Protein AF-A0A0F8CZ25-F1 (afdb_monomer_lite)

Radius of gyration: 19.29 Å; chains: 1; bounding box: 41×36×69 Å

pLDDT: mean 82.53, std 21.01, range [33.19, 98.56]

Sequence (244 aa):
MNLRRADTNLLYFAAVVLYTKNVIYVYAIIGALFRGLAIYQLCRKIKGESIIPDIESVSTHLNIFLFLILVNSLLSRFAVVTSPISPAPGVSSMYFAVAFMIVFTLWYGIWGGISAYLGCMIGAGILADMPLSLNVVWSLADLWQVLIPLMAFAYFRVNIRLRTKRDMGIFLLFGCLLNNFIGAMWGALMIVREGMVPWTEFFVTFEGWFVGNVITTLVIVPFCLKYITPYIQQTKSYVHNYWI

Structure (mmCIF, N/CA/C/O backbone):
data_AF-A0A0F8CZ25-F1
#
_entry.id   AF-A0A0F8CZ25-F1
#
loop_
_atom_site.group_PDB
_atom_site.id
_atom_site.type_symbol
_atom_site.label_atom_id
_atom_site.label_alt_id
_atom_site.label_comp_id
_atom_site.label_asym_id
_atom_site.label_entity_id
_atom_site.label_seq_id
_atom_site.pdbx_PDB_ins_code
_atom_site.Cartn_x
_atom_site.Cartn_y
_atom_site.Cartn_z
_atom_site.occupancy
_atom_site.B_iso_or_equiv
_atom_site.auth_seq_id
_atom_site.auth_comp_id
_atom_site.auth_asym_id
_atom_site.auth_atom_id
_atom_site.pdbx_PDB_model_num
ATOM 1 N N . MET A 1 1 ? 9.858 13.533 -47.857 1.00 41.69 1 MET A N 1
ATOM 2 C CA . MET A 1 1 ? 9.757 14.416 -46.671 1.00 41.69 1 MET A CA 1
ATOM 3 C C . MET A 1 1 ? 8.790 13.746 -45.692 1.00 41.69 1 MET A C 1
ATOM 5 O O . MET A 1 1 ? 7.743 13.292 -46.123 1.00 41.69 1 MET A O 1
ATOM 9 N N . ASN A 1 2 ? 9.237 13.497 -44.458 1.00 37.00 2 ASN A N 1
ATOM 10 C CA . ASN A 1 2 ? 8.832 12.375 -43.589 1.00 37.00 2 ASN A CA 1
ATOM 11 C C . ASN A 1 2 ? 7.395 12.415 -43.024 1.00 37.00 2 ASN A C 1
ATOM 13 O O . ASN A 1 2 ? 7.132 13.185 -42.105 1.00 37.00 2 ASN A O 1
ATOM 17 N N . LEU A 1 3 ? 6.539 11.468 -43.432 1.00 33.19 3 LEU A N 1
ATOM 18 C CA . LEU A 1 3 ? 5.267 11.149 -42.753 1.00 33.19 3 LEU A CA 1
ATOM 19 C C . LEU A 1 3 ? 5.485 10.482 -41.376 1.00 33.19 3 LEU A C 1
ATOM 21 O O . LEU A 1 3 ? 4.737 10.737 -40.443 1.00 33.19 3 LEU A O 1
ATOM 25 N N . ARG A 1 4 ? 6.595 9.749 -41.186 1.00 38.06 4 ARG A N 1
ATOM 26 C CA . ARG A 1 4 ? 6.949 9.088 -39.908 1.00 38.06 4 ARG A CA 1
ATOM 27 C C . ARG A 1 4 ? 7.226 10.032 -38.730 1.00 38.06 4 ARG A C 1
ATOM 29 O O . ARG A 1 4 ? 7.216 9.581 -37.594 1.00 38.06 4 ARG A O 1
ATOM 36 N N . ARG A 1 5 ? 7.513 11.316 -38.984 1.00 38.28 5 ARG A N 1
ATOM 37 C CA . ARG A 1 5 ? 7.815 12.319 -37.939 1.00 38.28 5 ARG A CA 1
ATOM 38 C C . ARG A 1 5 ? 6.549 12.973 -37.372 1.00 38.28 5 ARG A C 1
ATOM 40 O O . ARG A 1 5 ? 6.587 13.497 -36.264 1.00 38.28 5 ARG A O 1
ATOM 47 N N . ALA A 1 6 ? 5.449 12.954 -38.128 1.00 38.34 6 ALA A N 1
ATOM 48 C CA . ALA A 1 6 ? 4.175 13.535 -37.710 1.00 38.34 6 ALA A CA 1
ATOM 49 C C . ALA A 1 6 ? 3.478 12.658 -36.654 1.00 38.34 6 ALA A C 1
ATOM 51 O O . ALA A 1 6 ? 2.988 13.188 -35.658 1.00 38.34 6 ALA A O 1
ATOM 52 N N . ASP A 1 7 ? 3.548 11.331 -36.803 1.00 45.94 7 ASP A N 1
ATOM 53 C CA . ASP A 1 7 ? 2.959 10.374 -35.854 1.00 45.94 7 ASP A CA 1
ATOM 54 C C . ASP A 1 7 ? 3.647 10.400 -34.483 1.00 45.94 7 ASP A C 1
ATOM 56 O O . ASP A 1 7 ? 2.992 10.314 -33.444 1.00 45.94 7 ASP A O 1
ATOM 60 N N . THR A 1 8 ? 4.970 10.594 -34.452 1.00 43.78 8 THR A N 1
ATOM 61 C CA . THR A 1 8 ? 5.723 10.697 -33.193 1.00 43.78 8 THR A CA 1
ATOM 62 C C . THR A 1 8 ? 5.341 11.963 -32.427 1.00 43.78 8 THR A C 1
ATOM 64 O O . THR A 1 8 ? 5.111 11.904 -31.224 1.00 43.78 8 THR A O 1
ATOM 67 N N . ASN A 1 9 ? 5.183 13.098 -33.115 1.00 35.69 9 ASN A N 1
ATOM 68 C CA . ASN A 1 9 ? 4.765 14.355 -32.488 1.00 35.69 9 ASN A CA 1
ATOM 69 C C . ASN A 1 9 ? 3.317 14.302 -31.971 1.00 35.69 9 ASN A C 1
ATOM 71 O O . ASN A 1 9 ? 3.022 14.899 -30.937 1.00 35.69 9 ASN A O 1
ATOM 75 N N . LEU A 1 10 ? 2.428 13.559 -32.640 1.00 39.53 10 LEU A N 1
ATOM 76 C CA . LEU A 1 10 ? 1.048 13.358 -32.193 1.00 39.53 10 LEU A CA 1
ATOM 77 C C . LEU A 1 10 ? 0.975 12.479 -30.933 1.00 39.53 10 LEU A C 1
ATOM 79 O O . LEU A 1 10 ? 0.219 12.784 -30.013 1.00 39.53 10 LEU A O 1
ATOM 83 N N . LEU A 1 11 ? 1.805 11.432 -30.859 1.00 42.06 11 LEU A N 1
ATOM 84 C CA . LEU A 1 11 ? 1.960 10.587 -29.670 1.00 42.06 11 LEU A CA 1
ATOM 85 C C . LEU A 1 11 ? 2.572 11.360 -28.497 1.00 42.06 11 LEU A C 1
ATOM 87 O O . LEU A 1 11 ? 2.088 11.236 -27.375 1.00 42.06 11 LEU A O 1
ATOM 91 N N . TYR A 1 12 ? 3.571 12.212 -28.748 1.00 39.69 12 TYR A N 1
ATOM 92 C CA . TYR A 1 12 ? 4.127 13.114 -27.735 1.00 39.69 12 TYR A CA 1
ATOM 93 C C . TYR A 1 12 ? 3.089 14.130 -27.250 1.00 39.69 12 TYR A C 1
ATOM 95 O O . TYR A 1 12 ? 2.957 14.337 -26.047 1.00 39.69 12 TYR A O 1
ATOM 103 N N . PHE A 1 13 ? 2.299 14.721 -28.148 1.00 37.31 13 PHE A N 1
ATOM 104 C CA . PHE A 1 13 ? 1.230 15.644 -27.770 1.00 37.31 13 PHE A CA 1
ATOM 105 C C . PHE A 1 13 ? 0.129 14.937 -26.968 1.00 37.31 13 PHE A C 1
ATOM 107 O O . PHE A 1 13 ? -0.274 15.431 -25.920 1.00 37.31 13 PHE A O 1
ATOM 114 N N . ALA A 1 14 ? -0.294 13.736 -27.375 1.00 36.62 14 ALA A N 1
ATOM 115 C CA . ALA A 1 14 ? -1.229 12.913 -26.610 1.00 36.62 14 ALA A CA 1
ATOM 116 C C . ALA A 1 14 ? -0.656 12.510 -25.240 1.00 36.62 14 ALA A C 1
ATOM 118 O O . ALA A 1 14 ? -1.375 12.549 -24.245 1.00 36.62 14 ALA A O 1
ATOM 119 N N . ALA A 1 15 ? 0.641 12.199 -25.156 1.00 39.69 15 ALA A N 1
ATOM 120 C CA . ALA A 1 15 ? 1.328 11.865 -23.912 1.00 39.69 15 ALA A CA 1
ATOM 121 C C . ALA A 1 15 ? 1.500 13.075 -22.979 1.00 39.69 15 ALA A C 1
ATOM 123 O O . ALA A 1 15 ? 1.397 12.903 -21.766 1.00 39.69 15 ALA A O 1
ATOM 124 N N . VAL A 1 16 ? 1.723 14.283 -23.509 1.00 39.12 16 VAL A N 1
ATOM 125 C CA . VAL A 1 16 ? 1.779 15.550 -22.752 1.00 39.12 16 VAL A CA 1
ATOM 126 C C . VAL A 1 16 ? 0.381 15.981 -22.303 1.00 39.12 16 VAL A C 1
ATOM 128 O O . VAL A 1 16 ? 0.207 16.430 -21.170 1.00 39.12 16 VAL A O 1
ATOM 131 N N . VAL A 1 17 ? -0.641 15.775 -23.136 1.00 36.00 17 VAL A N 1
ATOM 132 C CA . VAL A 1 17 ? -2.051 15.992 -22.777 1.00 36.00 17 VAL A CA 1
ATOM 133 C C . VAL A 1 17 ? -2.511 14.976 -21.726 1.00 36.00 17 VAL A C 1
ATOM 135 O O . VAL A 1 17 ? -3.221 15.348 -20.801 1.00 36.00 17 VAL A O 1
ATOM 138 N N . LEU A 1 18 ? -2.068 13.717 -21.795 1.00 38.47 18 LEU A N 1
ATOM 139 C CA . LEU A 1 18 ? -2.285 12.719 -20.742 1.00 38.47 18 LEU A CA 1
ATOM 140 C C . LEU A 1 18 ? -1.512 13.064 -19.463 1.00 38.47 18 LEU A C 1
ATOM 142 O O . LEU A 1 18 ? -2.067 12.914 -18.386 1.00 38.47 18 LEU A O 1
ATOM 146 N N . TYR A 1 19 ? -0.283 13.581 -19.553 1.00 38.41 19 TYR A N 1
ATOM 147 C CA . TYR A 1 19 ? 0.503 14.026 -18.394 1.00 38.41 19 TYR A CA 1
ATOM 148 C C . TYR A 1 19 ? -0.166 15.189 -17.662 1.00 38.41 19 TYR A C 1
ATOM 150 O O . TYR A 1 19 ? -0.404 15.120 -16.462 1.00 38.41 19 TYR A O 1
ATOM 158 N N . THR A 1 20 ? -0.545 16.232 -18.397 1.00 40.84 20 THR A N 1
ATOM 159 C CA . THR A 1 20 ? -1.247 17.393 -17.836 1.00 40.84 20 THR A CA 1
ATOM 160 C C . THR A 1 20 ? -2.626 17.011 -17.309 1.00 40.84 20 THR A C 1
ATOM 162 O O . THR A 1 20 ? -2.982 17.427 -16.210 1.00 40.84 20 THR A O 1
ATOM 165 N N . LYS A 1 21 ? -3.371 16.140 -18.003 1.00 37.50 21 LYS A N 1
ATOM 166 C CA . LYS A 1 21 ? -4.633 15.597 -17.483 1.00 37.50 21 LYS A CA 1
ATOM 167 C C . LYS A 1 21 ? -4.428 14.750 -16.229 1.00 37.50 21 LYS A C 1
ATOM 169 O O . LYS A 1 21 ? -5.168 14.950 -15.280 1.00 37.50 21 LYS A O 1
ATOM 174 N N . ASN A 1 22 ? -3.436 13.863 -16.174 1.00 41.19 22 ASN A N 1
ATOM 175 C CA . ASN A 1 22 ? -3.163 13.013 -15.008 1.00 41.19 22 ASN A CA 1
ATOM 176 C C . ASN A 1 22 ? -2.726 13.832 -13.791 1.00 41.19 22 ASN A C 1
ATOM 178 O O . ASN A 1 22 ? -3.190 13.566 -12.689 1.00 41.19 22 ASN A O 1
ATOM 182 N N . VAL A 1 23 ? -1.924 14.880 -13.987 1.00 41.72 23 VAL A N 1
ATOM 183 C CA . VAL A 1 23 ? -1.585 15.845 -12.934 1.00 41.72 23 VAL A CA 1
ATOM 184 C C . VAL A 1 23 ? -2.847 16.570 -12.446 1.00 41.72 23 VAL A C 1
ATOM 186 O O . VAL A 1 23 ? -3.080 16.650 -11.243 1.00 41.72 23 VAL A O 1
ATOM 189 N N . ILE A 1 24 ? -3.727 17.009 -13.353 1.00 40.50 24 ILE A N 1
ATOM 190 C CA . ILE A 1 24 ? -5.023 17.616 -13.003 1.00 40.50 24 ILE A CA 1
ATOM 191 C C . ILE A 1 24 ? -5.945 16.620 -12.282 1.00 40.50 24 ILE A C 1
ATOM 193 O O . ILE A 1 24 ? -6.607 17.011 -11.328 1.00 40.50 24 ILE A O 1
ATOM 197 N N . TYR A 1 25 ? -5.978 15.342 -12.671 1.00 40.62 25 TYR A N 1
ATOM 198 C CA . TYR A 1 25 ? -6.753 14.302 -11.987 1.00 40.62 25 TYR A CA 1
ATOM 199 C C . TYR A 1 25 ? -6.194 14.002 -10.598 1.00 40.62 25 TYR A C 1
ATOM 201 O O . TYR A 1 25 ? -6.972 13.860 -9.663 1.00 40.62 25 TYR A O 1
ATOM 209 N N . VAL A 1 26 ? -4.871 13.983 -10.427 1.00 40.97 26 VAL A N 1
ATOM 210 C CA . VAL A 1 26 ? -4.228 13.870 -9.112 1.00 40.97 26 VAL A CA 1
ATOM 211 C C . VAL A 1 26 ? -4.591 15.075 -8.244 1.00 40.97 26 VAL A C 1
ATOM 213 O O . VAL A 1 26 ? -5.054 14.882 -7.125 1.00 40.97 26 VAL A O 1
ATOM 216 N N . TYR A 1 27 ? -4.519 16.306 -8.762 1.00 38.91 27 TYR A N 1
ATOM 217 C CA . TYR A 1 27 ? -4.992 17.497 -8.042 1.00 38.91 27 TYR A CA 1
ATOM 218 C C . TYR A 1 27 ? -6.501 17.478 -7.774 1.00 38.91 27 TYR A C 1
ATOM 220 O O . TYR A 1 27 ? -6.935 17.958 -6.731 1.00 38.91 27 TYR A O 1
ATOM 228 N N . ALA A 1 28 ? -7.312 16.912 -8.666 1.00 38.09 28 ALA A N 1
ATOM 229 C CA . ALA A 1 28 ? -8.755 16.789 -8.486 1.00 38.09 28 ALA A CA 1
ATOM 230 C C . ALA A 1 28 ? -9.116 15.718 -7.447 1.00 38.09 28 ALA A C 1
ATOM 232 O O . ALA A 1 28 ? -10.049 15.924 -6.679 1.00 38.09 28 ALA A O 1
ATOM 233 N N . ILE A 1 29 ? -8.369 14.613 -7.378 1.00 44.91 29 ILE A N 1
ATOM 234 C CA . ILE A 1 29 ? -8.543 13.534 -6.396 1.00 44.91 29 ILE A CA 1
ATOM 235 C C . ILE A 1 29 ? -8.016 13.970 -5.028 1.00 44.91 29 ILE A C 1
ATOM 237 O O . ILE A 1 29 ? -8.723 13.821 -4.037 1.00 44.91 29 ILE A O 1
ATOM 241 N N . ILE A 1 30 ? -6.834 14.591 -4.966 1.00 44.12 30 ILE A N 1
ATOM 242 C CA . ILE A 1 30 ? -6.323 15.263 -3.762 1.00 44.12 30 ILE A CA 1
ATOM 243 C C . ILE A 1 30 ? -7.312 16.352 -3.327 1.00 44.12 30 ILE A C 1
ATOM 245 O O . ILE A 1 30 ? -7.689 16.427 -2.163 1.00 44.12 30 ILE A O 1
ATOM 249 N N . GLY A 1 31 ? -7.832 17.140 -4.266 1.00 36.03 31 GLY A N 1
ATOM 250 C CA . GLY A 1 31 ? -8.876 18.129 -4.019 1.00 36.03 31 GLY A CA 1
ATOM 251 C C . GLY A 1 31 ? -10.188 17.513 -3.525 1.00 36.03 31 GLY A C 1
ATOM 252 O O . GLY A 1 31 ? -10.844 18.098 -2.670 1.00 36.03 31 GLY A O 1
ATOM 253 N N . ALA A 1 32 ? -10.573 16.328 -4.002 1.00 41.91 32 ALA A N 1
ATOM 254 C CA . ALA A 1 32 ? -11.738 15.587 -3.524 1.00 41.91 32 ALA A CA 1
ATOM 255 C C . ALA A 1 32 ? -11.508 14.993 -2.123 1.00 41.91 32 ALA A C 1
ATOM 257 O O . ALA A 1 32 ? -12.417 15.043 -1.297 1.00 41.91 32 ALA A O 1
ATOM 258 N N . LEU A 1 33 ? -10.292 14.525 -1.823 1.00 47.69 33 LEU A N 1
ATOM 259 C CA . LEU A 1 33 ? -9.848 14.115 -0.485 1.00 47.69 33 LEU A CA 1
ATOM 260 C C . LEU A 1 33 ? -9.920 15.294 0.497 1.00 47.69 33 LEU A C 1
ATOM 262 O O . LEU A 1 33 ? -10.505 15.166 1.570 1.00 47.69 33 LEU A O 1
ATOM 266 N N . PHE A 1 34 ? -9.435 16.474 0.097 1.00 47.41 34 PHE A N 1
ATOM 267 C CA . PHE A 1 34 ? -9.560 17.700 0.889 1.00 47.41 34 PHE A CA 1
ATOM 268 C C . PHE A 1 34 ? -11.009 18.190 1.009 1.00 47.41 34 PHE A C 1
ATOM 270 O O . PHE A 1 34 ? -11.381 18.704 2.060 1.00 47.41 34 PHE A O 1
ATOM 277 N N . ARG A 1 35 ? -11.866 17.995 -0.004 1.00 44.84 35 ARG A N 1
ATOM 278 C CA . ARG A 1 35 ? -13.314 18.265 0.115 1.00 44.84 35 ARG A CA 1
ATOM 279 C C . ARG A 1 35 ? -13.992 17.306 1.086 1.00 44.84 35 ARG A C 1
ATOM 281 O O . ARG A 1 35 ? -14.812 17.754 1.877 1.00 44.84 35 ARG A O 1
ATOM 288 N N . GLY A 1 36 ? -13.641 16.020 1.068 1.00 48.28 36 GLY A N 1
ATOM 289 C CA . GLY A 1 36 ? -14.108 15.044 2.055 1.00 48.28 36 GLY A CA 1
ATOM 290 C C . GLY A 1 36 ? -13.696 15.436 3.475 1.00 48.28 36 GLY A C 1
ATOM 291 O O . GLY A 1 36 ? -14.527 15.425 4.382 1.00 48.28 36 GLY A O 1
ATOM 292 N N . LEU A 1 37 ? -12.451 15.893 3.640 1.00 50.69 37 LEU A N 1
ATOM 293 C CA . LEU A 1 37 ? -11.933 16.429 4.899 1.00 50.69 37 LEU A CA 1
ATOM 294 C C . LEU A 1 37 ? -12.686 17.695 5.340 1.00 50.69 37 LEU A C 1
ATOM 296 O O . LEU A 1 37 ? -13.076 17.808 6.499 1.00 50.69 37 LEU A O 1
ATOM 300 N N . ALA A 1 38 ? -12.954 18.616 4.413 1.00 49.28 38 ALA A N 1
ATOM 301 C CA . ALA A 1 38 ? -13.701 19.842 4.680 1.00 49.28 38 ALA A CA 1
ATOM 302 C C . ALA A 1 38 ? -15.162 19.559 5.064 1.00 49.28 38 ALA A C 1
ATOM 304 O O . ALA A 1 38 ? -15.679 20.164 6.000 1.00 49.28 38 ALA A O 1
ATOM 305 N N . ILE A 1 39 ? -15.822 18.607 4.396 1.00 53.03 39 ILE A N 1
ATOM 306 C CA . ILE A 1 39 ? -17.185 18.169 4.728 1.00 53.03 39 ILE A CA 1
ATOM 307 C C . ILE A 1 39 ? -17.207 17.502 6.109 1.00 53.03 39 ILE A C 1
ATOM 309 O O . ILE A 1 39 ? -18.083 17.803 6.916 1.00 53.03 39 ILE A O 1
ATOM 313 N N . TYR A 1 40 ? -16.223 16.655 6.423 1.00 54.47 40 TYR A N 1
ATOM 314 C CA . TYR A 1 40 ? -16.093 16.034 7.742 1.00 54.47 40 TYR A CA 1
ATOM 315 C C . TYR A 1 40 ? -15.899 17.075 8.855 1.00 54.47 40 TYR A C 1
ATOM 317 O O . TYR A 1 40 ? -16.613 17.050 9.860 1.00 54.47 40 TYR A O 1
ATOM 325 N N . GLN A 1 41 ? -14.996 18.038 8.655 1.00 54.94 41 GLN A N 1
ATOM 326 C CA . GLN A 1 41 ? -14.774 19.146 9.589 1.00 54.94 41 GLN A CA 1
ATOM 327 C C . GLN A 1 41 ? -16.030 20.014 9.760 1.00 54.94 41 GLN A C 1
ATOM 329 O O . GLN A 1 41 ? -16.363 20.405 10.880 1.00 54.94 41 GLN A O 1
ATOM 334 N N . LEU A 1 42 ? -16.772 20.267 8.677 1.00 51.94 42 LEU A N 1
ATOM 335 C CA . LEU A 1 42 ? -18.039 20.997 8.712 1.00 51.94 42 LEU A CA 1
ATOM 336 C C . LEU A 1 42 ? -19.107 20.235 9.512 1.00 51.94 42 LEU A C 1
ATOM 338 O O . LEU A 1 42 ? -19.783 20.827 10.349 1.00 51.94 42 LEU A O 1
ATOM 342 N N . CYS A 1 43 ? -19.223 18.918 9.324 1.00 54.81 43 CYS A N 1
ATOM 343 C CA . CYS A 1 43 ? -20.139 18.078 10.095 1.00 54.81 43 CYS A CA 1
ATOM 344 C C . CYS A 1 43 ? -19.801 18.050 11.594 1.00 54.81 43 CYS A C 1
ATOM 346 O O . CYS A 1 43 ? -20.719 18.081 12.413 1.00 54.81 43 CYS A O 1
ATOM 348 N N . ARG A 1 44 ? -18.514 18.029 11.970 1.00 59.47 44 ARG A N 1
ATOM 349 C CA . ARG A 1 44 ? -18.085 18.123 13.381 1.00 59.47 44 ARG A CA 1
ATOM 350 C C . ARG A 1 44 ? -18.405 19.487 13.988 1.00 59.47 44 ARG A C 1
ATOM 352 O O . ARG A 1 44 ? -18.945 19.553 15.090 1.00 59.47 44 ARG A O 1
ATOM 359 N N . LYS A 1 45 ? -18.181 20.564 13.227 1.00 49.38 45 LYS A N 1
ATOM 360 C CA . LYS A 1 45 ? -18.571 21.926 13.617 1.00 49.38 45 LYS A CA 1
ATOM 361 C C . LYS A 1 45 ? -20.078 22.042 13.862 1.00 49.38 45 LYS A C 1
ATOM 363 O O . LYS A 1 45 ? -20.481 22.633 14.857 1.00 49.38 45 LYS A O 1
ATOM 368 N N . ILE A 1 46 ? -20.905 21.450 12.996 1.00 66.00 46 ILE A N 1
ATOM 369 C CA . ILE A 1 46 ? -22.373 21.427 13.152 1.00 66.00 46 ILE A CA 1
ATOM 370 C C . ILE A 1 46 ? -22.795 20.666 14.423 1.00 66.00 46 ILE A C 1
ATOM 372 O O . ILE A 1 46 ? -23.791 21.025 15.043 1.00 66.00 46 ILE A O 1
ATOM 376 N N . LYS A 1 47 ? -22.027 19.656 14.849 1.00 65.50 47 LYS A N 1
ATOM 377 C CA . LYS A 1 47 ? -22.262 18.897 16.090 1.00 65.50 47 LYS A CA 1
ATOM 378 C C . LYS A 1 47 ? -21.728 19.570 17.364 1.00 65.50 47 LYS A C 1
ATOM 380 O O . LYS A 1 47 ? -21.878 18.999 18.439 1.00 65.50 47 LYS A O 1
ATOM 385 N N . GLY A 1 48 ? -21.119 20.755 17.268 1.00 53.09 48 GLY A N 1
ATOM 386 C CA . GLY A 1 48 ? -20.548 21.463 18.421 1.00 53.09 48 GLY A CA 1
ATOM 387 C C . GLY A 1 48 ? -19.251 20.851 18.964 1.00 53.09 48 GLY A C 1
ATOM 388 O O . GLY A 1 48 ? -18.831 21.187 20.067 1.00 53.09 48 GLY A O 1
ATOM 389 N N . GLU A 1 49 ? -18.604 19.960 18.210 1.00 61.81 49 GLU A N 1
ATO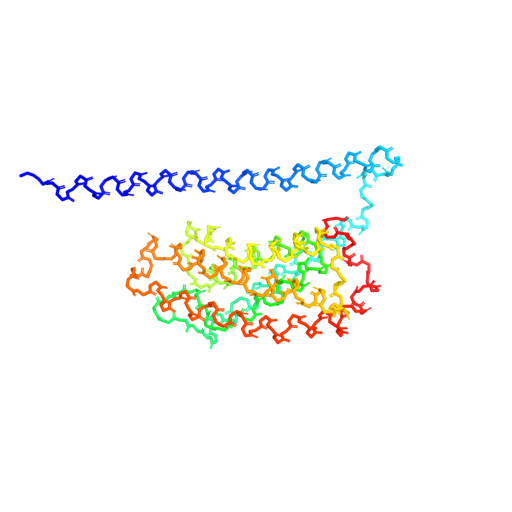M 390 C CA . GLU A 1 49 ? -17.319 19.369 18.589 1.00 61.81 49 GLU A CA 1
ATOM 391 C C . GLU A 1 49 ? -16.168 20.345 18.291 1.00 61.81 49 GLU A C 1
ATOM 393 O O . GLU A 1 49 ? -16.198 21.060 17.281 1.00 61.81 49 GLU A O 1
ATOM 398 N N . SER A 1 50 ? -15.130 20.380 19.140 1.00 52.09 50 SER A N 1
ATOM 399 C CA . SER A 1 50 ? -13.971 21.243 18.887 1.00 52.09 50 SER A CA 1
ATOM 400 C C . SER A 1 50 ? -13.297 20.855 17.566 1.00 52.09 50 SER A C 1
ATOM 402 O O . SER A 1 50 ? -12.946 19.701 17.324 1.00 52.09 50 SER A O 1
ATOM 404 N N . ILE A 1 51 ? -13.129 21.848 16.691 1.00 55.88 51 ILE A N 1
ATOM 405 C CA . ILE A 1 51 ? -12.469 21.687 15.386 1.00 55.88 51 ILE A CA 1
ATOM 406 C C . ILE A 1 51 ? -10.949 21.608 15.567 1.00 55.88 51 ILE A C 1
ATOM 408 O O . ILE A 1 51 ? -10.256 21.012 14.747 1.00 55.88 51 ILE A O 1
ATOM 412 N N . ILE A 1 52 ? -10.438 22.214 16.642 1.00 53.50 52 ILE A N 1
ATOM 413 C CA . ILE A 1 52 ? -9.018 22.224 16.976 1.00 53.50 52 ILE A CA 1
ATOM 414 C C . ILE A 1 52 ? -8.691 20.880 17.641 1.00 53.50 52 ILE A C 1
ATOM 416 O O . ILE A 1 52 ? -9.238 20.606 18.716 1.00 53.50 52 ILE A O 1
ATOM 420 N N . PRO A 1 53 ? -7.861 20.027 17.009 1.00 59.16 53 PRO A N 1
ATOM 421 C CA . PRO A 1 53 ? -7.347 18.836 17.663 1.00 59.16 53 PRO A CA 1
ATOM 422 C C . PRO A 1 53 ? -6.438 19.246 18.822 1.00 59.16 53 PRO A C 1
ATOM 424 O O . PRO A 1 53 ? -5.691 20.220 18.724 1.00 59.16 53 PRO A O 1
ATOM 427 N N . ASP A 1 54 ? -6.507 18.496 19.915 1.00 64.81 54 ASP A N 1
ATOM 428 C CA . ASP A 1 54 ? -5.621 18.692 21.057 1.00 64.81 54 ASP A CA 1
ATOM 429 C C . ASP A 1 54 ? -4.140 18.566 20.639 1.00 64.81 54 ASP A C 1
ATOM 431 O O . ASP A 1 54 ? -3.787 17.751 19.780 1.00 64.81 54 ASP A O 1
ATOM 435 N N . ILE A 1 55 ? -3.263 19.377 21.236 1.00 62.50 55 ILE A N 1
ATOM 436 C CA . ILE A 1 55 ? -1.837 19.463 20.874 1.00 62.50 55 ILE A CA 1
ATOM 437 C C . ILE A 1 55 ? -1.143 18.105 21.061 1.00 62.50 55 ILE A C 1
ATOM 439 O O . ILE A 1 55 ? -0.314 17.715 20.232 1.00 62.50 55 ILE A O 1
ATOM 443 N N . GLU A 1 56 ? -1.514 17.351 22.104 1.00 66.44 56 GLU A N 1
ATOM 444 C CA . GLU A 1 56 ? -0.986 16.003 22.363 1.00 66.44 56 GLU A CA 1
ATOM 445 C C . GLU A 1 56 ? -1.352 15.034 21.222 1.00 66.44 56 GLU A C 1
ATOM 447 O O . GLU A 1 56 ? -0.530 14.215 20.795 1.00 66.44 56 GLU A O 1
ATOM 452 N N . SER A 1 57 ? -2.553 15.183 20.651 1.00 71.00 57 SER A N 1
ATOM 453 C CA . SER A 1 57 ? -3.013 14.392 19.508 1.00 71.00 57 SER A CA 1
ATOM 454 C C . SER A 1 57 ? -2.224 14.725 18.242 1.00 71.00 57 SER A C 1
ATOM 456 O O . SER A 1 57 ? -1.722 13.817 17.581 1.00 71.00 57 SER A O 1
ATOM 458 N N . VAL A 1 58 ? -2.038 16.007 17.918 1.00 73.00 58 VAL A N 1
ATOM 459 C CA . VAL A 1 58 ? -1.280 16.420 16.720 1.00 73.00 58 VAL A CA 1
ATOM 460 C C . VAL A 1 58 ? 0.169 15.939 16.787 1.00 73.00 58 VAL A C 1
ATOM 462 O O . VAL A 1 58 ? 0.676 15.378 15.817 1.00 73.00 58 VAL A O 1
ATOM 465 N N . SER A 1 59 ? 0.817 16.102 17.944 1.00 80.38 59 SER A N 1
ATOM 466 C CA . SER A 1 59 ? 2.183 15.619 18.173 1.00 80.38 59 SER A CA 1
ATOM 467 C C . SER A 1 59 ? 2.288 14.103 17.974 1.00 80.38 59 SER A C 1
ATOM 469 O O . SER A 1 59 ? 3.173 13.622 17.266 1.00 80.38 59 SER A O 1
ATOM 471 N N . THR A 1 60 ? 1.333 13.339 18.512 1.00 83.88 60 THR A N 1
ATOM 472 C CA . THR A 1 60 ? 1.281 11.879 18.344 1.00 83.88 60 THR A CA 1
ATOM 473 C C . THR A 1 60 ? 1.156 11.473 16.873 1.00 83.88 60 THR A C 1
ATOM 475 O O . THR A 1 60 ? 1.904 10.608 16.412 1.00 83.88 60 THR A O 1
ATOM 478 N N . HIS A 1 61 ? 0.260 12.118 16.121 1.00 82.31 61 HIS A N 1
ATOM 479 C CA . HIS A 1 61 ? 0.053 11.840 14.697 1.00 82.31 61 HIS A CA 1
ATOM 480 C C . HIS A 1 61 ? 1.264 12.218 13.836 1.00 82.31 61 HIS A C 1
ATOM 482 O O . HIS A 1 61 ? 1.619 11.495 12.906 1.00 82.31 61 HIS A O 1
ATOM 488 N N . LEU A 1 62 ? 1.948 13.313 14.168 1.00 86.62 62 LEU A N 1
ATOM 489 C CA . LEU A 1 62 ? 3.175 13.699 13.481 1.00 86.62 62 LEU A CA 1
ATOM 490 C C . LEU A 1 62 ? 4.311 12.704 13.756 1.00 86.62 62 LEU A C 1
ATOM 492 O O . LEU A 1 62 ? 5.011 12.295 12.832 1.00 86.62 62 LEU A O 1
ATOM 496 N N . ASN A 1 63 ? 4.465 12.267 15.007 1.00 90.25 63 ASN A N 1
ATOM 497 C CA . ASN A 1 63 ? 5.489 11.295 15.386 1.00 90.25 63 ASN A CA 1
ATOM 498 C C . ASN A 1 63 ? 5.271 9.945 14.696 1.00 90.25 63 ASN A C 1
ATOM 500 O O . ASN A 1 63 ? 6.218 9.388 14.138 1.00 90.25 63 ASN A O 1
ATOM 504 N N . ILE A 1 64 ? 4.031 9.434 14.678 1.00 91.94 64 ILE A N 1
ATOM 505 C CA . ILE A 1 64 ? 3.734 8.189 13.959 1.00 91.94 64 ILE A CA 1
ATOM 506 C C . ILE A 1 64 ? 3.942 8.373 12.455 1.00 91.94 64 ILE A C 1
ATOM 508 O O . ILE A 1 64 ? 4.525 7.506 11.822 1.00 91.94 64 ILE A O 1
ATOM 512 N N . PHE A 1 65 ? 3.567 9.517 11.883 1.00 93.19 65 PHE A N 1
ATOM 513 C CA . PHE A 1 65 ? 3.787 9.802 10.468 1.00 93.19 65 PHE A CA 1
ATOM 514 C C . PHE A 1 65 ? 5.272 9.751 10.084 1.00 93.19 65 PHE A C 1
ATOM 516 O O . PHE A 1 65 ? 5.636 9.039 9.148 1.00 93.19 65 PHE A O 1
ATOM 523 N N . LEU A 1 66 ? 6.140 10.440 10.832 1.00 94.00 66 LEU A N 1
ATOM 524 C CA . LEU A 1 66 ? 7.589 10.426 10.601 1.00 94.00 66 LEU A CA 1
ATOM 525 C C . LEU A 1 66 ? 8.182 9.022 10.776 1.00 94.00 66 LEU A C 1
ATOM 527 O O . LEU A 1 66 ? 8.997 8.584 9.962 1.00 94.00 66 LEU A O 1
ATOM 531 N N . PHE A 1 67 ? 7.734 8.294 11.800 1.00 95.94 67 PHE A N 1
ATOM 532 C CA . PHE A 1 67 ? 8.142 6.911 12.026 1.00 95.94 67 PHE A CA 1
ATOM 533 C C . PHE A 1 67 ? 7.738 5.996 10.861 1.00 95.94 67 PHE A C 1
ATOM 535 O O . PHE A 1 67 ? 8.553 5.213 10.376 1.00 95.94 67 PHE A O 1
ATOM 542 N N . LEU A 1 68 ? 6.506 6.123 10.364 1.00 97.38 68 LEU A N 1
ATOM 543 C CA . LEU A 1 68 ? 6.014 5.331 9.241 1.00 97.38 68 LEU A CA 1
ATOM 544 C C . LEU A 1 68 ? 6.770 5.641 7.947 1.00 97.38 68 LEU A C 1
ATOM 546 O O . LEU A 1 68 ? 7.062 4.710 7.204 1.00 97.38 68 LEU A O 1
ATOM 550 N N . ILE A 1 69 ? 7.151 6.900 7.690 1.00 97.75 69 ILE A N 1
ATOM 551 C CA . ILE A 1 69 ? 8.007 7.240 6.538 1.00 97.75 69 ILE A CA 1
ATOM 552 C C . ILE A 1 69 ? 9.325 6.470 6.622 1.00 97.75 69 ILE A C 1
ATOM 554 O O . ILE A 1 69 ? 9.733 5.851 5.639 1.00 97.75 69 ILE A O 1
ATOM 558 N N . LEU A 1 70 ? 9.979 6.480 7.787 1.00 97.69 70 LEU A N 1
ATOM 559 C CA . LEU A 1 70 ? 11.245 5.779 7.992 1.00 97.69 70 LEU A CA 1
ATOM 560 C C . LEU A 1 70 ? 11.090 4.270 7.764 1.00 97.69 70 LEU A C 1
ATOM 562 O O . LEU A 1 70 ? 11.835 3.687 6.978 1.00 97.69 70 LEU A O 1
ATOM 566 N N . VAL A 1 71 ? 10.102 3.646 8.410 1.00 98.00 71 VAL A N 1
ATOM 567 C CA . VAL A 1 71 ? 9.846 2.203 8.285 1.00 98.00 71 VAL A CA 1
ATOM 568 C C . VAL A 1 71 ? 9.522 1.834 6.840 1.00 98.00 71 VAL A C 1
ATOM 570 O O . VAL A 1 71 ? 10.142 0.926 6.291 1.00 98.00 71 VAL A O 1
ATOM 573 N N . ASN A 1 72 ? 8.614 2.563 6.192 1.00 98.25 72 ASN A N 1
ATOM 574 C CA . ASN A 1 72 ? 8.249 2.314 4.801 1.00 98.25 72 ASN A CA 1
ATOM 575 C C . ASN A 1 72 ? 9.449 2.485 3.866 1.00 98.25 72 ASN A C 1
ATOM 577 O O . ASN A 1 72 ? 9.623 1.666 2.970 1.00 98.25 72 ASN A O 1
ATOM 581 N N . SER A 1 73 ? 10.313 3.477 4.095 1.00 97.88 73 SER A N 1
ATOM 582 C CA . SER A 1 73 ? 11.542 3.662 3.310 1.00 97.88 73 SER A CA 1
ATOM 583 C C . SER A 1 73 ? 12.470 2.453 3.415 1.00 97.88 73 SER A C 1
ATOM 585 O O . SER A 1 73 ? 12.961 1.955 2.403 1.00 97.88 73 SER A O 1
ATOM 587 N N . LEU A 1 74 ? 12.678 1.941 4.631 1.00 97.50 74 LEU A N 1
ATOM 588 C CA . LEU A 1 74 ? 13.531 0.777 4.872 1.00 97.50 74 LEU A CA 1
ATOM 589 C C . LEU A 1 74 ? 12.948 -0.498 4.255 1.00 97.50 74 LEU A C 1
ATOM 591 O O . LEU A 1 74 ? 13.670 -1.226 3.575 1.00 97.50 74 LEU A O 1
ATOM 595 N N . LEU A 1 75 ? 11.647 -0.748 4.445 1.00 97.25 75 LEU A N 1
ATOM 596 C CA . LEU A 1 75 ? 10.961 -1.904 3.859 1.00 97.25 75 LEU A CA 1
ATOM 597 C C . LEU A 1 75 ? 11.026 -1.865 2.329 1.00 97.25 75 LEU A C 1
ATOM 599 O O . LEU A 1 75 ? 11.365 -2.868 1.704 1.00 97.25 75 LEU A O 1
ATOM 603 N N . SER A 1 76 ? 10.754 -0.698 1.738 1.00 96.50 76 SER A N 1
ATOM 604 C CA . SER A 1 76 ? 10.785 -0.501 0.285 1.00 96.50 76 SER A CA 1
ATOM 605 C C . SER A 1 76 ? 12.183 -0.750 -0.268 1.00 96.50 76 SER A C 1
ATOM 607 O O . SER A 1 76 ? 12.351 -1.515 -1.216 1.00 96.50 76 SER A O 1
ATOM 609 N N . ARG A 1 77 ? 13.209 -0.170 0.371 1.00 95.38 77 ARG A N 1
ATOM 610 C CA . ARG A 1 77 ? 14.600 -0.364 -0.041 1.00 95.38 77 ARG A CA 1
ATOM 611 C C . ARG A 1 77 ? 15.008 -1.831 0.041 1.00 95.38 77 ARG A C 1
ATOM 613 O O . ARG A 1 77 ? 15.607 -2.347 -0.900 1.00 95.38 77 ARG A O 1
ATOM 620 N N . PHE A 1 78 ? 14.683 -2.502 1.143 1.00 94.25 78 PHE A N 1
ATOM 621 C CA . PHE A 1 78 ? 15.027 -3.908 1.320 1.00 94.25 78 PHE A CA 1
ATOM 622 C C . PHE A 1 78 ? 14.358 -4.778 0.254 1.00 94.25 78 PHE A C 1
ATOM 624 O O . PHE A 1 78 ? 15.040 -5.561 -0.397 1.00 94.25 78 PHE A O 1
ATOM 631 N N . ALA A 1 79 ? 13.062 -4.579 0.001 1.00 92.81 79 ALA A N 1
ATOM 632 C CA . ALA A 1 79 ? 12.324 -5.345 -0.999 1.00 92.81 79 ALA A CA 1
ATOM 633 C C . ALA A 1 79 ? 12.896 -5.202 -2.421 1.00 92.81 79 ALA A C 1
ATOM 635 O O . ALA A 1 79 ? 12.962 -6.184 -3.164 1.00 92.81 79 ALA A O 1
ATOM 636 N N . VAL A 1 80 ? 13.327 -3.995 -2.801 1.00 90.44 80 VAL A N 1
ATOM 637 C CA . VAL A 1 80 ? 13.954 -3.735 -4.108 1.00 90.44 80 VAL A CA 1
ATOM 638 C C . VAL A 1 80 ? 15.320 -4.410 -4.227 1.00 90.44 80 VAL A C 1
ATOM 640 O O . VAL A 1 80 ? 15.648 -4.936 -5.286 1.00 90.44 80 VAL A O 1
ATOM 643 N N . VAL A 1 81 ? 16.107 -4.444 -3.150 1.00 91.06 81 VAL A N 1
ATOM 644 C CA . VAL A 1 81 ? 17.436 -5.077 -3.158 1.00 91.06 81 VAL A CA 1
ATOM 645 C C . VAL A 1 81 ? 17.341 -6.604 -3.164 1.00 91.06 81 VAL A C 1
ATOM 647 O O . VAL A 1 81 ? 18.137 -7.258 -3.833 1.00 91.06 81 VAL A O 1
ATOM 650 N N . THR A 1 82 ? 16.386 -7.194 -2.439 1.00 89.19 82 THR A N 1
ATOM 651 C CA . THR A 1 82 ? 16.321 -8.657 -2.283 1.00 89.19 82 THR A CA 1
ATOM 652 C C . THR A 1 82 ? 15.600 -9.378 -3.410 1.00 89.19 82 THR A C 1
ATOM 654 O O . THR A 1 82 ? 15.784 -10.583 -3.574 1.00 89.19 82 THR A O 1
ATOM 657 N N . SER A 1 83 ? 14.731 -8.698 -4.156 1.00 88.56 83 SER A N 1
ATOM 658 C CA . SER A 1 83 ? 13.904 -9.351 -5.179 1.00 88.56 83 SER A CA 1
ATOM 659 C C . SER A 1 83 ? 13.691 -8.476 -6.419 1.00 88.56 83 SER A C 1
ATOM 661 O O . SER A 1 83 ? 12.544 -8.277 -6.818 1.00 88.56 83 SER A O 1
ATOM 663 N N . PRO A 1 84 ? 14.755 -7.945 -7.048 1.00 88.38 84 PRO A N 1
ATOM 664 C CA . PRO A 1 84 ? 14.627 -7.043 -8.190 1.00 88.38 84 PRO A CA 1
ATOM 665 C C . PRO A 1 84 ? 13.990 -7.729 -9.407 1.00 88.38 84 PRO A C 1
ATOM 667 O O . PRO A 1 84 ? 14.171 -8.929 -9.621 1.00 88.38 84 PRO A O 1
ATOM 670 N N . ILE A 1 85 ? 13.286 -6.957 -10.238 1.00 83.75 85 ILE A N 1
ATOM 671 C CA . ILE A 1 85 ? 12.851 -7.391 -11.574 1.00 83.75 85 ILE A CA 1
ATOM 672 C C . ILE A 1 85 ? 13.813 -6.812 -12.605 1.00 83.75 85 ILE A C 1
ATOM 674 O O . ILE A 1 85 ? 13.930 -5.600 -12.731 1.00 83.75 85 ILE A O 1
ATOM 678 N N . SER A 1 86 ? 14.481 -7.662 -13.381 1.00 79.50 86 SER A N 1
ATOM 679 C CA . SER A 1 86 ? 15.257 -7.202 -14.538 1.00 79.50 86 SER A CA 1
ATOM 680 C C . SER A 1 86 ? 14.344 -7.099 -15.768 1.00 79.50 86 SER A C 1
ATOM 682 O O . SER A 1 86 ? 13.582 -8.040 -15.993 1.00 79.50 86 SER A O 1
ATOM 684 N N . PRO A 1 87 ? 14.396 -6.014 -16.568 1.00 80.38 87 PRO A N 1
ATOM 685 C CA . PRO A 1 87 ? 15.321 -4.877 -16.492 1.00 80.38 87 PRO A CA 1
ATOM 686 C C . PRO A 1 87 ? 14.743 -3.637 -15.777 1.00 80.38 87 PRO A C 1
ATOM 688 O O . PRO A 1 87 ? 15.181 -2.532 -16.067 1.00 80.38 87 PRO A O 1
ATOM 691 N N . ALA A 1 88 ? 13.751 -3.776 -14.893 1.00 82.31 88 ALA A N 1
ATOM 692 C CA . ALA A 1 88 ? 13.025 -2.664 -14.274 1.00 82.31 88 ALA A CA 1
ATOM 693 C C . ALA A 1 88 ? 13.661 -2.182 -12.952 1.00 82.31 88 ALA A C 1
ATOM 695 O O . ALA A 1 88 ? 13.383 -2.738 -11.884 1.00 82.31 88 ALA A O 1
ATOM 696 N N . PRO A 1 89 ? 14.499 -1.127 -12.970 1.00 80.81 89 PRO A N 1
ATOM 697 C CA . PRO A 1 89 ? 15.162 -0.663 -11.761 1.00 80.81 89 PRO A CA 1
ATOM 698 C C . PRO A 1 89 ? 14.145 -0.043 -10.794 1.00 80.81 89 PRO A C 1
ATOM 700 O O . PRO A 1 89 ? 13.152 0.551 -11.209 1.00 80.81 89 PRO A O 1
ATOM 703 N N . GLY A 1 90 ? 14.373 -0.218 -9.492 1.00 78.12 90 GLY A N 1
ATOM 704 C CA . GLY A 1 90 ? 13.431 0.223 -8.455 1.00 78.12 90 GLY A CA 1
ATOM 705 C C . GLY A 1 90 ? 12.202 -0.681 -8.283 1.00 78.12 90 GLY A C 1
ATOM 706 O O . GLY A 1 90 ? 11.458 -0.501 -7.325 1.00 78.12 90 GLY A O 1
ATOM 707 N N . VAL A 1 91 ? 11.993 -1.683 -9.147 1.00 82.31 91 VAL A N 1
ATOM 708 C CA . VAL A 1 91 ? 10.848 -2.602 -9.068 1.00 82.31 91 VAL A CA 1
ATOM 709 C C . VAL A 1 91 ? 11.241 -3.919 -8.407 1.00 82.31 91 VAL A C 1
ATOM 711 O O . VAL A 1 91 ? 12.294 -4.491 -8.697 1.00 82.31 91 VAL A O 1
ATOM 714 N N . SER A 1 92 ? 10.362 -4.431 -7.543 1.00 87.25 92 SER A N 1
ATOM 715 C CA . SER A 1 92 ? 10.530 -5.719 -6.869 1.00 87.25 92 SER A CA 1
ATOM 716 C C . SER A 1 92 ? 9.442 -6.719 -7.263 1.00 87.25 92 SER A C 1
ATOM 718 O O . SER A 1 92 ? 8.262 -6.383 -7.317 1.00 87.25 92 SER A O 1
ATOM 720 N N . SER A 1 93 ? 9.849 -7.969 -7.480 1.00 86.25 93 SER A N 1
ATOM 721 C CA . SER A 1 93 ? 8.972 -9.129 -7.699 1.00 86.25 93 SER A CA 1
ATOM 722 C C . SER A 1 93 ? 8.317 -9.633 -6.420 1.00 86.25 93 SER A C 1
ATOM 724 O O . SER A 1 93 ? 7.393 -10.430 -6.486 1.00 86.25 93 SER A O 1
ATOM 726 N N . MET A 1 94 ? 8.791 -9.196 -5.251 1.00 87.81 94 MET A N 1
ATOM 727 C CA . MET A 1 94 ? 8.218 -9.513 -3.943 1.00 87.81 94 MET A CA 1
ATOM 728 C C . MET A 1 94 ? 8.245 -8.251 -3.086 1.00 87.81 94 MET A C 1
ATOM 730 O O . MET A 1 94 ? 8.962 -8.157 -2.087 1.00 87.81 94 MET A O 1
ATOM 734 N N . TYR A 1 95 ? 7.461 -7.250 -3.485 1.00 91.69 95 TYR A N 1
ATOM 735 C CA . TYR A 1 95 ? 7.422 -5.966 -2.797 1.00 91.69 95 TYR A CA 1
ATOM 736 C C . TYR A 1 95 ? 6.581 -6.025 -1.513 1.00 91.69 95 TYR A C 1
ATOM 738 O O . TYR A 1 95 ? 5.525 -5.411 -1.392 1.00 91.69 95 TYR A O 1
ATOM 746 N N . PHE A 1 96 ? 7.057 -6.768 -0.511 1.00 93.38 96 PHE A N 1
ATOM 747 C CA 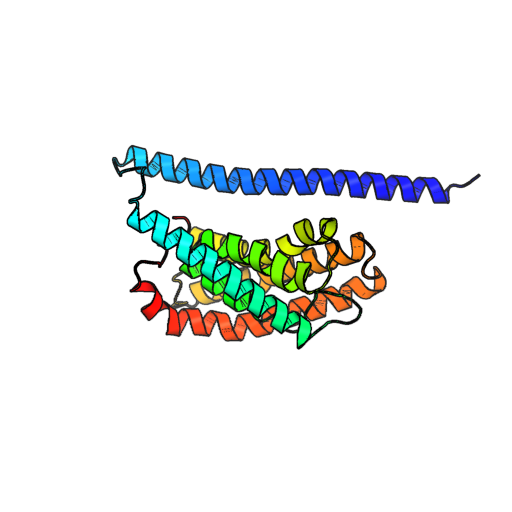. PHE A 1 96 ? 6.344 -6.987 0.754 1.00 93.38 96 PHE A CA 1
ATOM 748 C C . PHE A 1 96 ? 6.078 -5.693 1.546 1.00 93.38 96 PHE A C 1
ATOM 750 O O . PHE A 1 96 ? 5.220 -5.685 2.432 1.00 93.38 96 PHE A O 1
ATOM 757 N N . ALA A 1 97 ? 6.774 -4.596 1.220 1.00 96.81 97 ALA A N 1
ATOM 758 C CA . ALA A 1 97 ? 6.528 -3.270 1.775 1.00 96.81 97 ALA A CA 1
ATOM 759 C C . ALA A 1 97 ? 5.062 -2.840 1.605 1.00 96.81 97 ALA A C 1
ATOM 761 O O . ALA A 1 97 ? 4.474 -2.335 2.562 1.00 96.81 97 ALA A O 1
ATOM 762 N N . VAL A 1 98 ? 4.436 -3.133 0.453 1.00 97.56 98 VAL A N 1
ATOM 763 C CA . VAL A 1 98 ? 3.037 -2.755 0.190 1.00 97.56 98 VAL A CA 1
ATOM 764 C C . VAL A 1 98 ? 2.076 -3.337 1.225 1.00 97.56 98 VAL A C 1
ATOM 766 O O . VAL A 1 98 ? 1.155 -2.658 1.674 1.00 97.56 98 VAL A O 1
ATOM 769 N N . ALA A 1 99 ? 2.306 -4.573 1.672 1.00 98.00 99 ALA A N 1
ATOM 770 C CA . ALA A 1 99 ? 1.424 -5.219 2.630 1.00 98.00 99 ALA A CA 1
ATOM 771 C C . ALA A 1 99 ? 1.444 -4.488 3.981 1.00 98.00 99 ALA A C 1
ATOM 773 O O . ALA A 1 99 ? 0.392 -4.218 4.564 1.00 98.00 99 ALA A O 1
ATOM 774 N N . PHE A 1 100 ? 2.630 -4.093 4.450 1.00 98.38 100 PHE A N 1
ATOM 775 C CA . PHE A 1 100 ? 2.762 -3.279 5.657 1.00 98.38 100 PHE A CA 1
ATOM 776 C C . PHE A 1 100 ? 2.189 -1.876 5.464 1.00 98.38 100 PHE A C 1
ATOM 778 O O . PHE A 1 100 ? 1.463 -1.402 6.331 1.00 98.38 100 PHE A O 1
ATOM 785 N N . MET A 1 101 ? 2.424 -1.243 4.314 1.00 98.56 101 MET A N 1
ATOM 786 C CA . MET A 1 101 ? 1.863 0.071 3.994 1.00 98.56 101 MET A CA 1
ATOM 787 C C . MET A 1 101 ? 0.327 0.066 4.018 1.00 98.56 101 MET A C 1
ATOM 789 O O . MET A 1 101 ? -0.278 0.984 4.575 1.00 98.56 101 MET A O 1
ATOM 793 N N . ILE A 1 102 ? -0.321 -0.981 3.487 1.00 98.50 102 ILE A N 1
ATOM 794 C CA . ILE A 1 102 ? -1.780 -1.166 3.569 1.00 98.50 102 ILE A CA 1
ATOM 795 C C . ILE A 1 102 ? -2.215 -1.265 5.033 1.00 98.50 102 ILE A C 1
ATOM 797 O O . ILE A 1 102 ? -3.135 -0.564 5.451 1.00 98.50 102 ILE A O 1
ATOM 801 N N . VAL A 1 103 ? -1.543 -2.100 5.831 1.00 98.31 103 VAL A N 1
ATOM 802 C CA . VAL A 1 103 ? -1.850 -2.280 7.259 1.00 98.31 103 VAL A CA 1
ATOM 803 C C . VAL A 1 103 ? -1.701 -0.967 8.028 1.00 98.31 103 VAL A C 1
ATOM 805 O O . VAL A 1 103 ? -2.616 -0.573 8.748 1.00 98.31 103 VAL A O 1
ATOM 808 N N . PHE A 1 104 ? -0.591 -0.254 7.841 1.00 98.12 104 PHE A N 1
ATOM 809 C CA . PHE A 1 104 ? -0.342 1.036 8.479 1.00 98.12 104 PHE A CA 1
ATOM 810 C C . PHE A 1 104 ? -1.373 2.077 8.063 1.00 98.12 104 PHE A C 1
ATOM 812 O O . PHE A 1 104 ? -1.847 2.838 8.898 1.00 98.12 104 PHE A O 1
ATOM 819 N N . THR A 1 105 ? -1.785 2.081 6.799 1.00 98.00 105 THR A N 1
ATOM 820 C CA . THR A 1 105 ? -2.844 2.971 6.313 1.00 98.00 105 THR A CA 1
ATOM 821 C C . THR A 1 105 ? -4.194 2.643 6.946 1.00 98.00 105 THR A C 1
ATOM 823 O O . THR A 1 105 ? -4.932 3.544 7.329 1.00 98.00 105 THR A O 1
ATOM 826 N N . LEU A 1 106 ? -4.516 1.365 7.140 1.00 97.06 106 LEU A N 1
ATOM 827 C CA . LEU A 1 106 ? -5.753 0.970 7.815 1.00 97.06 106 LEU A CA 1
ATOM 828 C C . LEU A 1 106 ? -5.727 1.244 9.329 1.00 97.06 106 LEU A C 1
ATOM 830 O O . LEU A 1 106 ? -6.784 1.484 9.908 1.00 97.06 106 LEU A O 1
ATOM 834 N N . TRP A 1 107 ? -4.554 1.241 9.971 1.00 97.00 107 TRP A N 1
ATOM 835 C CA . TRP A 1 107 ? -4.401 1.583 11.394 1.00 97.00 107 TRP A CA 1
ATOM 836 C C . TRP A 1 107 ? -4.320 3.086 11.670 1.00 97.00 107 TRP A C 1
ATOM 838 O O . TRP A 1 107 ? -4.831 3.550 12.687 1.00 97.00 107 TRP A O 1
ATOM 848 N N . TYR A 1 108 ? -3.670 3.837 10.784 1.00 95.62 108 TYR A N 1
ATOM 849 C CA . TYR A 1 108 ? -3.295 5.238 11.002 1.00 95.62 108 TYR A CA 1
ATOM 850 C C . TYR A 1 108 ? -3.918 6.194 9.976 1.00 95.62 108 TYR A C 1
ATOM 852 O O . TYR A 1 108 ? -3.544 7.364 9.891 1.00 95.62 108 TYR A O 1
ATOM 860 N N . GLY A 1 109 ? -4.871 5.709 9.180 1.00 93.25 109 GLY A N 1
ATOM 861 C CA . GLY A 1 109 ? -5.617 6.510 8.219 1.00 93.25 109 GLY A CA 1
ATOM 862 C C . GLY A 1 109 ? -4.725 7.181 7.177 1.00 93.25 109 GLY A C 1
ATOM 863 O O . GLY A 1 109 ? -3.775 6.593 6.650 1.00 93.25 109 GLY A O 1
ATOM 864 N N . ILE A 1 110 ? -5.018 8.451 6.897 1.00 89.56 110 ILE A N 1
ATOM 865 C CA . ILE A 1 110 ? -4.306 9.230 5.879 1.00 89.56 110 ILE A CA 1
ATOM 866 C C . ILE A 1 110 ? -2.811 9.413 6.185 1.00 89.56 110 ILE A C 1
ATOM 868 O O . ILE A 1 110 ? -2.014 9.512 5.254 1.00 89.56 110 ILE A O 1
ATOM 872 N N . TRP A 1 111 ? -2.403 9.388 7.459 1.00 91.38 111 TRP A N 1
ATOM 873 C CA . TRP A 1 111 ? -0.990 9.450 7.852 1.00 91.38 111 TRP A CA 1
ATOM 874 C C . TRP A 1 111 ? -0.227 8.214 7.372 1.00 91.38 111 TRP A C 1
ATOM 876 O O . TRP A 1 111 ? 0.857 8.325 6.796 1.00 91.38 111 TRP A O 1
ATOM 886 N N . GLY A 1 112 ? -0.828 7.032 7.520 1.00 95.88 112 GLY A N 1
ATOM 887 C CA . GLY A 1 112 ? -0.302 5.808 6.917 1.00 95.88 112 GLY A CA 1
ATOM 888 C C . GLY A 1 112 ? -0.284 5.888 5.388 1.00 95.88 112 GLY A C 1
ATOM 889 O O . GLY A 1 112 ? 0.716 5.537 4.768 1.00 95.88 112 GLY A O 1
ATOM 890 N N . GLY A 1 113 ? -1.329 6.465 4.788 1.00 96.12 113 GLY A N 1
ATOM 891 C CA . GLY A 1 113 ? -1.435 6.602 3.335 1.00 96.12 113 GLY A CA 1
ATOM 892 C C . GLY A 1 113 ? -0.339 7.474 2.713 1.00 96.12 113 GLY A C 1
ATOM 893 O O . GLY A 1 113 ? 0.352 7.061 1.783 1.00 96.12 113 GLY A O 1
ATOM 894 N N . ILE A 1 114 ? -0.134 8.679 3.249 1.00 95.25 114 ILE A N 1
ATOM 895 C CA . ILE A 1 114 ? 0.884 9.618 2.750 1.00 95.25 114 ILE A CA 1
ATOM 896 C C . ILE A 1 114 ? 2.296 9.109 3.068 1.00 95.25 114 ILE A C 1
ATOM 898 O O . ILE A 1 114 ? 3.213 9.279 2.263 1.00 95.25 114 ILE A O 1
ATOM 902 N N . SER A 1 115 ? 2.487 8.451 4.215 1.00 97.69 115 SER A N 1
ATOM 903 C CA . SER A 1 115 ? 3.794 7.879 4.554 1.00 97.69 115 SER A CA 1
ATOM 904 C C . SER A 1 115 ? 4.180 6.709 3.646 1.00 97.69 115 SER A C 1
ATOM 906 O O . SER A 1 115 ? 5.373 6.479 3.465 1.00 97.69 115 SER A O 1
ATOM 908 N N . ALA A 1 116 ? 3.223 5.989 3.045 1.00 98.31 116 ALA A N 1
ATOM 909 C CA . ALA A 1 116 ? 3.507 4.975 2.027 1.00 98.31 116 ALA A CA 1
ATOM 910 C C . ALA A 1 116 ? 4.130 5.607 0.773 1.00 98.31 116 ALA A C 1
ATOM 912 O O . ALA A 1 116 ? 5.191 5.176 0.330 1.00 98.31 116 ALA A O 1
ATOM 913 N N . TYR A 1 117 ? 3.534 6.696 0.273 1.00 98.19 117 TYR A N 1
ATOM 914 C CA . TYR A 1 117 ? 4.061 7.463 -0.861 1.00 98.19 117 TYR A CA 1
ATOM 915 C C . TYR A 1 117 ? 5.478 7.993 -0.604 1.00 98.19 117 TYR A C 1
ATOM 917 O O . TYR A 1 117 ? 6.386 7.767 -1.402 1.00 98.19 117 TYR A O 1
ATOM 925 N N . LEU A 1 118 ? 5.687 8.675 0.527 1.00 97.81 118 LEU A N 1
ATOM 926 C CA . LEU A 1 118 ? 6.999 9.238 0.864 1.00 97.81 118 LEU A CA 1
ATOM 927 C C . LEU A 1 118 ? 8.033 8.144 1.148 1.00 97.81 118 LEU A C 1
ATOM 929 O O . LEU A 1 118 ? 9.188 8.277 0.750 1.00 97.81 118 LEU A O 1
ATOM 933 N N . GLY A 1 119 ? 7.614 7.054 1.793 1.00 97.88 119 GLY A N 1
ATOM 934 C CA . GLY A 1 119 ? 8.458 5.890 2.031 1.00 97.88 119 GLY A CA 1
ATOM 935 C C . GLY A 1 119 ? 8.927 5.236 0.733 1.00 97.88 119 GLY A C 1
ATOM 936 O O . GLY A 1 119 ? 10.115 4.967 0.585 1.00 97.88 119 GLY A O 1
ATOM 937 N N . CYS A 1 120 ? 8.027 5.056 -0.235 1.00 97.31 120 CYS A N 1
ATOM 938 C CA . CYS A 1 120 ? 8.357 4.574 -1.576 1.00 97.31 120 CYS A CA 1
ATOM 939 C C . CYS A 1 120 ? 9.365 5.500 -2.270 1.00 97.31 120 CYS A C 1
ATOM 941 O O . CYS A 1 120 ? 10.441 5.064 -2.685 1.00 97.31 120 CYS A O 1
ATOM 943 N N . MET A 1 121 ? 9.060 6.803 -2.288 1.00 96.81 121 MET A N 1
ATOM 944 C CA . MET A 1 121 ? 9.878 7.822 -2.944 1.00 96.81 121 MET A CA 1
ATOM 945 C C . MET A 1 121 ? 11.308 7.854 -2.402 1.00 96.81 121 MET A C 1
ATOM 947 O O . MET A 1 121 ? 12.252 8.048 -3.166 1.00 96.81 121 MET A O 1
ATOM 951 N N . ILE A 1 122 ? 11.494 7.641 -1.100 1.00 97.19 122 ILE A N 1
ATOM 952 C CA . ILE A 1 122 ? 12.823 7.569 -0.489 1.00 97.19 122 ILE A CA 1
ATOM 953 C C . ILE A 1 122 ? 13.453 6.192 -0.734 1.00 97.19 122 ILE A C 1
ATOM 955 O O . ILE A 1 122 ? 14.558 6.111 -1.264 1.00 97.19 122 ILE A O 1
ATOM 959 N N . GLY A 1 123 ? 12.770 5.112 -0.355 1.00 95.69 123 GLY A N 1
ATOM 960 C CA . GLY A 1 123 ? 13.335 3.765 -0.292 1.00 95.69 123 GLY A CA 1
ATOM 961 C C . GLY A 1 123 ? 13.520 3.077 -1.642 1.00 95.69 123 GLY A C 1
ATOM 962 O O . GLY A 1 123 ? 14.608 2.585 -1.939 1.00 95.69 123 GLY A O 1
ATOM 963 N N . ALA A 1 124 ? 12.460 3.032 -2.447 1.00 93.94 124 ALA A N 1
ATOM 964 C CA . ALA A 1 124 ? 12.473 2.428 -3.780 1.00 93.94 124 ALA A CA 1
ATOM 965 C C . ALA A 1 124 ? 12.818 3.438 -4.887 1.00 93.94 124 ALA A C 1
ATOM 967 O O . ALA A 1 124 ? 13.147 3.041 -6.000 1.00 93.94 124 ALA A O 1
ATOM 968 N N . GLY A 1 125 ? 12.761 4.734 -4.572 1.00 94.19 125 GLY A N 1
ATOM 969 C CA . GLY A 1 125 ? 13.116 5.824 -5.469 1.00 94.19 125 GLY A CA 1
ATOM 970 C C . GLY A 1 125 ? 14.548 6.332 -5.283 1.00 94.19 125 GLY A C 1
ATOM 971 O O . GLY A 1 125 ? 15.462 5.893 -5.976 1.00 94.19 125 GLY A O 1
ATOM 972 N N . ILE A 1 126 ? 14.744 7.276 -4.353 1.00 94.38 126 ILE A N 1
ATOM 973 C CA . ILE A 1 126 ? 16.019 7.990 -4.138 1.00 94.38 126 ILE A CA 1
ATOM 974 C C . ILE A 1 126 ? 17.159 7.015 -3.838 1.00 94.38 126 ILE A C 1
ATOM 976 O O . ILE A 1 126 ? 18.208 7.087 -4.465 1.00 94.38 126 ILE A O 1
ATOM 980 N N . LEU A 1 127 ? 16.955 6.080 -2.907 1.00 92.88 127 LEU A N 1
ATOM 981 C CA . LEU A 1 127 ? 17.981 5.107 -2.519 1.00 92.88 127 LEU A CA 1
ATOM 982 C C . LEU A 1 127 ? 18.225 4.019 -3.580 1.00 92.88 127 LEU A C 1
ATOM 984 O O . LEU A 1 127 ? 19.136 3.208 -3.412 1.00 92.88 127 LEU A O 1
ATOM 988 N N . ALA A 1 128 ? 17.410 3.970 -4.635 1.00 89.56 128 ALA A N 1
ATOM 989 C CA . ALA A 1 128 ? 17.586 3.098 -5.795 1.00 89.56 128 ALA A CA 1
ATOM 990 C C . ALA A 1 128 ? 17.979 3.881 -7.062 1.00 89.56 128 ALA A C 1
ATOM 992 O O . ALA A 1 128 ? 17.839 3.355 -8.165 1.00 89.56 128 ALA A O 1
ATOM 993 N N . ASP A 1 129 ? 18.442 5.125 -6.899 1.00 89.75 129 ASP A N 1
ATOM 994 C CA . ASP A 1 129 ? 18.940 5.992 -7.968 1.00 89.75 129 ASP A CA 1
ATOM 995 C C . ASP A 1 129 ? 17.909 6.287 -9.075 1.00 89.75 129 ASP A C 1
ATOM 997 O O . ASP A 1 129 ? 18.253 6.521 -10.235 1.00 89.75 129 ASP A O 1
ATOM 1001 N N . MET A 1 130 ? 16.617 6.307 -8.726 1.00 90.88 130 MET A N 1
ATOM 1002 C CA . MET A 1 130 ? 15.569 6.703 -9.668 1.00 90.88 130 MET A CA 1
ATOM 1003 C C . MET A 1 130 ? 15.644 8.201 -9.986 1.00 90.88 130 MET A C 1
ATOM 1005 O O . MET A 1 130 ? 15.730 9.018 -9.061 1.00 90.88 130 MET A O 1
ATOM 1009 N N . PRO A 1 131 ? 15.523 8.604 -11.269 1.00 92.44 131 PRO A N 1
ATOM 1010 C CA . PRO A 1 131 ? 15.427 10.011 -11.638 1.00 92.44 131 PRO A CA 1
ATOM 1011 C C . PRO A 1 131 ? 14.302 10.701 -10.864 1.00 92.44 131 PRO A C 1
ATOM 1013 O O . PRO A 1 131 ? 13.159 10.242 -10.884 1.00 92.44 131 PRO A O 1
ATOM 1016 N N . LEU A 1 132 ? 14.603 11.820 -10.198 1.00 90.38 132 LEU A N 1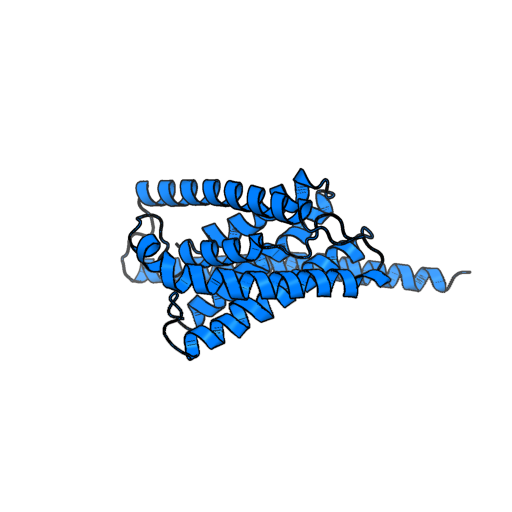
ATOM 1017 C CA . LEU A 1 132 ? 13.646 12.481 -9.302 1.00 90.38 132 LEU A CA 1
ATOM 1018 C C . LEU A 1 132 ? 12.339 12.871 -10.014 1.00 90.38 132 LEU A C 1
ATOM 1020 O O . LEU A 1 132 ? 11.263 12.729 -9.438 1.00 90.38 132 LEU A O 1
ATOM 1024 N N . SER A 1 133 ? 12.427 13.314 -11.273 1.00 89.44 133 SER A N 1
ATOM 1025 C CA . SER A 1 133 ? 11.267 13.663 -12.104 1.00 89.44 133 SER A CA 1
ATOM 1026 C C . SER A 1 133 ? 10.304 12.490 -12.300 1.00 89.44 133 SER A C 1
ATOM 1028 O O . SER A 1 133 ? 9.092 12.683 -12.245 1.00 89.44 133 SER A O 1
ATOM 1030 N N . LEU A 1 134 ? 10.836 11.279 -12.483 1.00 92.00 134 LEU A N 1
ATOM 1031 C CA . LEU A 1 134 ? 10.047 10.055 -12.584 1.00 92.00 134 LEU A CA 1
ATOM 1032 C C . LEU A 1 134 ? 9.561 9.607 -11.207 1.00 92.00 134 LEU A C 1
ATOM 1034 O O . LEU A 1 134 ? 8.389 9.284 -11.045 1.00 92.00 134 LEU A O 1
ATOM 1038 N N . ASN A 1 135 ? 10.445 9.620 -10.211 1.00 94.19 135 ASN A N 1
ATOM 1039 C CA . ASN A 1 135 ? 10.203 9.077 -8.880 1.00 94.19 135 ASN A CA 1
ATOM 1040 C C . ASN A 1 135 ? 8.967 9.686 -8.193 1.00 94.19 135 ASN A C 1
ATOM 1042 O O . ASN A 1 135 ? 8.158 8.958 -7.618 1.00 94.19 135 ASN A O 1
ATOM 1046 N N . VAL A 1 136 ? 8.778 11.005 -8.311 1.00 93.50 136 VAL A N 1
ATOM 1047 C CA . VAL A 1 136 ? 7.611 11.718 -7.754 1.00 93.50 136 VAL A CA 1
ATOM 1048 C C . VAL A 1 136 ? 6.294 11.162 -8.306 1.00 93.50 136 VAL A C 1
ATOM 1050 O O . VAL A 1 136 ? 5.327 10.990 -7.571 1.00 93.50 136 VAL A O 1
ATOM 1053 N N . VAL A 1 137 ? 6.238 10.848 -9.601 1.00 94.31 137 VAL A N 1
ATOM 1054 C CA . VAL A 1 137 ? 5.015 10.344 -10.244 1.00 94.31 137 VAL A CA 1
ATOM 1055 C C . VAL A 1 137 ? 4.895 8.831 -10.084 1.00 94.31 137 VAL A C 1
ATOM 1057 O O . VAL A 1 137 ? 3.808 8.313 -9.837 1.00 94.31 137 VAL A O 1
ATOM 1060 N N . TRP A 1 138 ? 6.004 8.109 -10.190 1.00 94.44 138 TRP A N 1
ATOM 1061 C CA . TRP A 1 138 ? 6.063 6.659 -10.058 1.00 94.44 138 TRP A CA 1
ATOM 1062 C C . TRP A 1 138 ? 5.648 6.182 -8.664 1.00 94.44 138 TRP A C 1
ATOM 1064 O O . TRP A 1 138 ? 4.827 5.272 -8.557 1.00 94.44 138 TRP A O 1
ATOM 1074 N N . SER A 1 139 ? 6.098 6.874 -7.612 1.00 96.75 139 SER A N 1
ATOM 1075 C CA . SER A 1 139 ? 5.770 6.558 -6.212 1.00 96.75 139 SER A CA 1
ATOM 1076 C C . SER A 1 139 ? 4.277 6.667 -5.891 1.00 96.75 139 SER A C 1
ATOM 1078 O O . SER A 1 139 ? 3.816 6.140 -4.877 1.00 96.75 139 SER A O 1
ATOM 1080 N N . LEU A 1 140 ? 3.476 7.301 -6.761 1.00 96.31 140 LEU A N 1
ATOM 1081 C CA . LEU A 1 140 ? 2.016 7.270 -6.641 1.00 96.31 140 LEU A CA 1
ATOM 1082 C C . LEU A 1 140 ? 1.458 5.842 -6.742 1.00 96.31 140 LEU A C 1
ATOM 1084 O O . LEU A 1 140 ? 0.360 5.610 -6.243 1.00 96.31 140 LEU A O 1
ATOM 1088 N N . ALA A 1 141 ? 2.201 4.880 -7.304 1.00 97.00 141 ALA A N 1
ATOM 1089 C CA . ALA A 1 141 ? 1.843 3.462 -7.276 1.00 97.00 141 ALA A CA 1
ATOM 1090 C C . ALA A 1 141 ? 1.513 2.982 -5.852 1.00 97.00 141 ALA A C 1
ATOM 1092 O O . ALA A 1 141 ? 0.468 2.366 -5.634 1.00 97.00 141 ALA A O 1
ATOM 1093 N N . ASP A 1 142 ? 2.357 3.300 -4.868 1.00 98.00 142 ASP A N 1
ATOM 1094 C CA . ASP A 1 142 ? 2.150 2.890 -3.474 1.00 98.00 142 ASP A CA 1
ATOM 1095 C C . ASP A 1 142 ? 1.022 3.685 -2.814 1.00 98.00 142 ASP A C 1
ATOM 1097 O O . ASP A 1 142 ? 0.237 3.125 -2.048 1.00 98.00 142 ASP A O 1
ATOM 1101 N N . LEU A 1 143 ? 0.853 4.958 -3.187 1.00 97.38 143 LEU A N 1
ATOM 1102 C CA . LEU A 1 143 ? -0.277 5.762 -2.723 1.00 97.38 143 LEU A CA 1
ATOM 1103 C C . LEU A 1 143 ? -1.618 5.157 -3.164 1.00 97.38 143 LEU A C 1
ATOM 1105 O O . LEU A 1 143 ? -2.532 5.007 -2.353 1.00 97.38 143 LEU A O 1
ATOM 1109 N N . TRP A 1 144 ? -1.745 4.771 -4.436 1.00 95.06 144 TRP A N 1
ATOM 1110 C CA . TRP A 1 144 ? -2.957 4.119 -4.935 1.00 95.06 144 TRP A CA 1
ATOM 1111 C C . TRP A 1 144 ? -3.209 2.791 -4.224 1.00 95.06 144 TRP A C 1
ATOM 1113 O O . TRP A 1 144 ? -4.341 2.517 -3.815 1.00 95.06 144 TRP A O 1
ATOM 1123 N N . GLN A 1 145 ? -2.152 2.004 -4.013 1.00 98.12 145 GLN A N 1
ATOM 1124 C CA . GLN A 1 145 ? -2.241 0.694 -3.370 1.00 98.12 145 GLN A CA 1
ATOM 1125 C C . GLN A 1 145 ? -2.791 0.751 -1.944 1.00 98.12 145 GLN A C 1
ATOM 1127 O O . GLN A 1 145 ? -3.447 -0.197 -1.508 1.00 98.12 145 GLN A O 1
ATOM 1132 N N . VAL A 1 146 ? -2.581 1.859 -1.233 1.00 98.38 146 VAL A N 1
ATOM 1133 C CA . VAL A 1 146 ? -3.077 2.027 0.136 1.00 98.38 146 VAL A CA 1
ATOM 1134 C C . VAL A 1 146 ? -4.372 2.832 0.234 1.00 98.38 146 VAL A C 1
ATOM 1136 O O . VAL A 1 146 ? -5.209 2.541 1.090 1.00 98.38 146 VAL A O 1
ATOM 1139 N N . LEU A 1 147 ? -4.600 3.805 -0.653 1.00 96.94 147 LEU A N 1
ATOM 1140 C CA . LEU A 1 147 ? -5.829 4.603 -0.628 1.00 96.94 147 LEU A CA 1
ATOM 1141 C C . LEU A 1 147 ? -7.054 3.800 -1.072 1.00 96.94 147 LEU A C 1
ATOM 1143 O O . LEU A 1 147 ? -8.137 4.002 -0.527 1.00 96.94 147 LEU A O 1
ATOM 1147 N N . ILE A 1 148 ? -6.906 2.879 -2.028 1.00 96.69 148 ILE A N 1
ATOM 1148 C CA . ILE A 1 148 ? -8.010 2.022 -2.485 1.00 96.69 148 ILE A CA 1
ATOM 1149 C C . ILE A 1 148 ? -8.604 1.197 -1.323 1.00 96.69 148 ILE A C 1
ATOM 1151 O O . ILE A 1 148 ? -9.811 1.322 -1.083 1.00 96.69 148 ILE A O 1
ATOM 1155 N N . PRO A 1 149 ? -7.821 0.408 -0.551 1.00 97.31 149 PRO A N 1
ATOM 1156 C CA . PRO A 1 149 ? -8.355 -0.287 0.616 1.00 97.31 149 PRO A CA 1
ATOM 1157 C C . PRO A 1 149 ? -8.884 0.669 1.677 1.00 97.31 149 PRO A C 1
ATOM 1159 O O . PRO A 1 149 ? -9.940 0.391 2.238 1.00 97.31 149 PRO A O 1
ATOM 1162 N N . LEU A 1 150 ? -8.208 1.794 1.934 1.00 96.44 150 LEU A N 1
ATOM 1163 C CA . LEU A 1 150 ? -8.661 2.775 2.922 1.00 96.44 150 LEU A CA 1
ATOM 1164 C C . LEU A 1 150 ? -10.077 3.276 2.610 1.00 96.44 150 LEU A C 1
ATOM 1166 O O . LEU A 1 150 ? -10.971 3.214 3.456 1.00 96.44 150 LEU A O 1
ATOM 1170 N N . MET A 1 151 ? -10.298 3.714 1.368 1.00 93.44 151 MET A N 1
ATOM 1171 C CA . MET A 1 151 ? -11.594 4.199 0.901 1.00 93.44 151 MET A CA 1
ATOM 1172 C C . MET A 1 151 ? -12.650 3.094 0.921 1.00 93.44 151 MET A C 1
ATOM 1174 O O . MET A 1 151 ? -13.771 3.336 1.365 1.00 93.44 151 MET A O 1
ATOM 1178 N N . ALA A 1 152 ? -12.308 1.876 0.493 1.00 93.50 152 ALA A N 1
ATOM 1179 C CA . ALA A 1 152 ? -13.242 0.753 0.501 1.00 93.50 152 ALA A CA 1
ATOM 1180 C C . ALA A 1 152 ? -13.649 0.356 1.931 1.00 93.50 152 ALA A C 1
ATOM 1182 O O . ALA A 1 152 ? -14.835 0.160 2.208 1.00 93.50 152 ALA A O 1
ATOM 1183 N N . PHE A 1 153 ? -12.691 0.282 2.859 1.00 95.19 153 PHE A N 1
ATOM 1184 C CA . PHE A 1 153 ? -12.949 -0.062 4.258 1.00 95.19 153 PHE A CA 1
ATOM 1185 C C . PHE A 1 153 ? -13.810 0.998 4.943 1.00 95.19 153 PHE A C 1
ATOM 1187 O O . PHE A 1 153 ? -14.751 0.647 5.661 1.00 95.19 153 PHE A O 1
ATOM 1194 N N . ALA A 1 154 ? -13.547 2.276 4.666 1.00 89.94 154 ALA A N 1
ATOM 1195 C CA . ALA A 1 154 ? -14.359 3.384 5.148 1.00 89.94 154 ALA A CA 1
ATOM 1196 C C . ALA A 1 154 ? -15.781 3.360 4.556 1.00 89.94 154 ALA A C 1
ATOM 1198 O O . ALA A 1 154 ? -16.760 3.411 5.301 1.00 89.94 154 ALA A O 1
ATOM 1199 N N . TYR A 1 155 ? -15.910 3.228 3.231 1.00 90.25 155 TYR A N 1
ATOM 1200 C CA . TYR A 1 155 ? -17.192 3.284 2.521 1.00 90.25 155 TYR A CA 1
ATOM 1201 C C . TYR A 1 155 ? -18.113 2.116 2.885 1.00 90.25 155 TYR A C 1
ATOM 1203 O O . TYR A 1 155 ? -19.267 2.315 3.267 1.00 90.25 155 TYR A O 1
ATOM 1211 N N . PHE A 1 156 ? -17.599 0.885 2.829 1.00 90.25 156 PHE A N 1
ATOM 1212 C CA . PHE A 1 156 ? -18.386 -0.310 3.133 1.00 90.25 156 PHE A CA 1
ATOM 1213 C C . PHE A 1 156 ? -18.494 -0.606 4.634 1.00 90.25 156 PHE A C 1
ATOM 1215 O O . PHE A 1 156 ? -19.204 -1.549 5.009 1.00 90.25 156 PHE A O 1
ATOM 1222 N N . ARG A 1 157 ? -17.831 0.196 5.481 1.00 91.50 157 ARG A N 1
ATOM 1223 C CA . ARG A 1 157 ? -17.747 0.020 6.939 1.00 91.50 157 ARG A CA 1
ATOM 1224 C C . ARG A 1 157 ? -17.254 -1.378 7.306 1.00 91.50 157 ARG A C 1
ATOM 1226 O O . ARG A 1 157 ? -17.890 -2.098 8.076 1.00 91.50 157 ARG A O 1
ATOM 1233 N N . VAL A 1 158 ? -16.148 -1.772 6.685 1.00 94.06 158 VAL A N 1
ATOM 1234 C CA . VAL A 1 158 ? -15.526 -3.084 6.886 1.00 94.06 158 VAL A CA 1
ATOM 1235 C C . VAL A 1 158 ? -15.065 -3.202 8.331 1.00 94.06 158 VAL A C 1
ATOM 1237 O O . VAL A 1 158 ? -14.447 -2.282 8.874 1.00 94.06 158 VAL A O 1
ATOM 1240 N N . ASN A 1 159 ? -15.323 -4.351 8.959 1.00 94.38 159 ASN A N 1
ATOM 1241 C CA . ASN A 1 159 ? -14.660 -4.653 10.217 1.00 94.38 159 ASN A CA 1
ATOM 1242 C C . ASN A 1 159 ? -13.182 -4.916 9.920 1.00 94.38 159 ASN A C 1
ATOM 1244 O O . ASN A 1 159 ? -12.845 -5.941 9.330 1.00 94.38 159 ASN A O 1
ATOM 1248 N N . ILE A 1 160 ? -12.307 -4.010 10.360 1.00 94.94 160 ILE A N 1
ATOM 1249 C CA . ILE A 1 160 ? -10.861 -4.075 10.108 1.00 94.94 160 ILE A CA 1
ATOM 1250 C C . ILE A 1 160 ? -10.234 -5.420 10.507 1.00 94.94 160 ILE A C 1
ATOM 1252 O O . ILE A 1 160 ? -9.251 -5.831 9.911 1.00 94.94 160 ILE A O 1
ATOM 1256 N N . ARG A 1 161 ? -10.833 -6.164 11.447 1.00 96.06 161 ARG A N 1
ATOM 1257 C CA . ARG A 1 161 ? -10.369 -7.498 11.867 1.00 96.06 161 ARG A CA 1
ATOM 1258 C C . ARG A 1 161 ? -10.848 -8.641 10.964 1.00 96.06 161 ARG A C 1
ATOM 1260 O O . ARG A 1 161 ? -10.696 -9.802 11.334 1.00 96.06 161 ARG A O 1
ATOM 1267 N N . LEU A 1 162 ? -11.464 -8.334 9.821 1.00 96.31 162 LEU A N 1
ATOM 1268 C CA . LEU A 1 162 ? -11.937 -9.286 8.810 1.00 96.31 162 LEU A CA 1
ATOM 1269 C C . LEU A 1 162 ? -12.788 -10.426 9.397 1.00 96.31 162 LEU A C 1
ATOM 1271 O O . LEU A 1 162 ? -12.551 -11.606 9.122 1.00 96.31 162 LEU A O 1
ATOM 1275 N N . ARG A 1 163 ? -13.746 -10.076 10.267 1.00 93.44 163 ARG A N 1
ATOM 1276 C CA . ARG A 1 163 ? -14.524 -11.053 11.050 1.00 93.44 163 ARG A CA 1
ATOM 1277 C C . ARG A 1 163 ? -15.558 -11.806 10.223 1.00 93.44 163 ARG A C 1
ATOM 1279 O O . ARG A 1 163 ? -15.885 -12.940 10.559 1.00 93.44 163 ARG A O 1
ATOM 1286 N N . THR A 1 164 ? -16.092 -11.188 9.174 1.00 96.88 164 THR A N 1
ATOM 1287 C CA . THR A 1 164 ? -17.141 -11.787 8.343 1.00 96.88 164 THR A CA 1
ATOM 1288 C C . THR A 1 164 ? -16.627 -12.162 6.955 1.00 96.88 164 THR A C 1
ATOM 1290 O O . THR A 1 164 ? -15.628 -11.626 6.471 1.00 96.88 164 THR A O 1
ATOM 1293 N N . LYS A 1 165 ? -17.352 -13.053 6.262 1.00 96.81 165 LYS A N 1
ATOM 1294 C CA . LYS A 1 165 ? -17.081 -13.367 4.846 1.00 96.81 165 LYS A CA 1
ATOM 1295 C C . LYS A 1 165 ? -17.189 -12.126 3.952 1.00 96.81 165 LYS A C 1
ATOM 1297 O O . LYS A 1 165 ? -16.438 -12.013 2.992 1.00 96.81 165 LYS A O 1
ATOM 1302 N N . ARG A 1 166 ? -18.083 -11.186 4.292 1.00 97.69 166 ARG A N 1
ATOM 1303 C CA . ARG A 1 166 ? -18.219 -9.893 3.605 1.00 97.69 166 ARG A CA 1
ATOM 1304 C C . ARG A 1 166 ? -16.949 -9.058 3.751 1.00 97.69 166 ARG A C 1
ATOM 1306 O O . ARG A 1 166 ? -16.438 -8.576 2.747 1.00 97.69 166 ARG A O 1
ATOM 1313 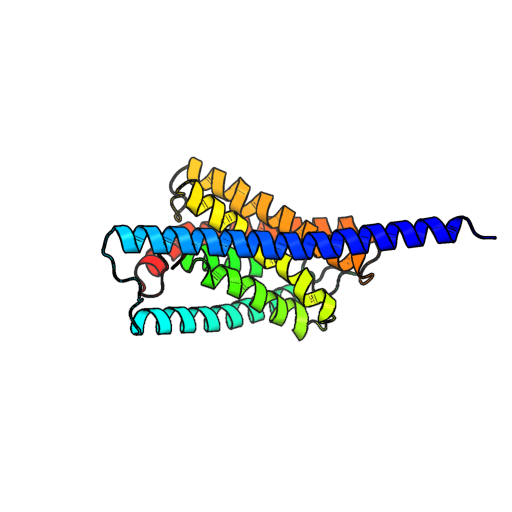N N . ASP A 1 167 ? -16.427 -8.927 4.971 1.00 97.50 167 ASP A N 1
ATOM 1314 C CA . ASP A 1 167 ? -15.194 -8.169 5.229 1.00 97.50 167 ASP A CA 1
ATOM 1315 C C . ASP A 1 167 ? -14.008 -8.780 4.479 1.00 97.50 167 ASP A C 1
ATOM 1317 O O . ASP A 1 167 ? -13.244 -8.068 3.833 1.00 97.50 167 ASP A O 1
ATOM 1321 N N . MET A 1 168 ? -13.896 -10.112 4.511 1.00 98.06 168 MET A N 1
ATOM 1322 C CA . MET A 1 168 ? -12.872 -10.833 3.760 1.00 98.06 168 MET A CA 1
ATOM 1323 C C . MET A 1 168 ? -13.026 -10.630 2.247 1.00 98.06 168 MET A C 1
ATOM 1325 O O . MET A 1 168 ? -12.038 -10.371 1.574 1.00 98.06 168 MET A O 1
ATOM 1329 N N . GLY A 1 169 ? -14.244 -10.695 1.704 1.00 98.25 169 GLY A N 1
ATOM 1330 C CA . GLY A 1 169 ? -14.492 -10.460 0.279 1.00 98.25 169 GLY A CA 1
ATOM 1331 C C . GLY A 1 169 ? -14.117 -9.044 -0.167 1.00 98.25 169 GLY A C 1
ATOM 1332 O O . GLY A 1 169 ? -13.492 -8.875 -1.211 1.00 98.25 169 GLY A O 1
ATOM 1333 N N . ILE A 1 170 ? -14.430 -8.029 0.646 1.00 97.69 170 ILE A N 1
ATOM 1334 C CA . ILE A 1 170 ? -14.043 -6.636 0.369 1.00 97.69 170 ILE A CA 1
ATOM 1335 C C . ILE A 1 170 ? -12.525 -6.473 0.451 1.00 97.69 170 ILE A C 1
ATOM 1337 O O . ILE A 1 170 ? -11.945 -5.815 -0.409 1.00 97.69 170 ILE A O 1
ATOM 1341 N N . PHE A 1 171 ? -11.871 -7.100 1.432 1.00 98.38 171 PHE A N 1
ATOM 1342 C CA . PHE A 1 171 ? -10.412 -7.141 1.494 1.00 98.38 171 PHE A CA 1
ATOM 1343 C C . PHE A 1 171 ? -9.809 -7.794 0.245 1.00 98.38 171 PHE A C 1
ATOM 1345 O O . PHE A 1 171 ? -8.943 -7.195 -0.378 1.00 98.38 171 PHE A O 1
ATOM 1352 N N . LEU A 1 172 ? -10.280 -8.976 -0.158 1.00 98.56 172 LEU A N 1
ATOM 1353 C CA . LEU A 1 172 ? -9.747 -9.673 -1.329 1.00 98.56 172 LEU A CA 1
ATOM 1354 C C . LEU A 1 172 ? -9.888 -8.818 -2.593 1.00 98.56 172 LEU A C 1
ATOM 1356 O O . LEU A 1 172 ? -8.936 -8.685 -3.355 1.00 98.56 172 LEU A O 1
ATOM 1360 N N . LEU A 1 173 ? -11.045 -8.184 -2.790 1.00 98.31 173 LEU A N 1
ATOM 1361 C CA . LEU A 1 173 ? -11.287 -7.372 -3.977 1.00 98.31 173 LEU A CA 1
ATOM 1362 C C . LEU A 1 173 ? -10.523 -6.043 -3.950 1.00 98.31 173 LEU A C 1
ATOM 1364 O O . LEU A 1 173 ? -9.802 -5.744 -4.893 1.00 98.31 173 LEU A O 1
ATOM 1368 N N . PHE A 1 174 ? -10.671 -5.243 -2.893 1.00 97.81 174 PHE A N 1
ATOM 1369 C CA . PHE A 1 174 ? -10.162 -3.866 -2.849 1.00 97.81 174 PHE A CA 1
ATOM 1370 C C . PHE A 1 174 ? -8.825 -3.722 -2.130 1.00 97.81 174 PHE A C 1
ATOM 1372 O O . PHE A 1 174 ? -8.058 -2.829 -2.463 1.00 97.81 174 PHE A O 1
ATOM 1379 N N . GLY A 1 175 ? -8.551 -4.561 -1.137 1.00 96.06 175 GLY A N 1
ATOM 1380 C CA . GLY A 1 175 ? -7.303 -4.527 -0.378 1.00 96.06 175 GLY A CA 1
ATOM 1381 C C . GLY A 1 175 ? -6.228 -5.481 -0.872 1.00 96.06 175 GLY A C 1
ATOM 1382 O O . GLY A 1 175 ? -5.125 -5.421 -0.339 1.00 96.06 175 GLY A O 1
ATOM 1383 N N . CYS A 1 176 ? -6.529 -6.333 -1.856 1.00 98.44 176 CYS A N 1
ATOM 1384 C CA . CYS A 1 176 ? -5.560 -7.255 -2.431 1.00 98.44 176 CYS A CA 1
ATOM 1385 C C . CYS A 1 176 ? -5.524 -7.259 -3.964 1.00 98.44 176 CYS A C 1
ATOM 1387 O O . CYS A 1 176 ? -4.448 -7.117 -4.531 1.00 98.44 176 CYS A O 1
ATOM 1389 N N . LEU A 1 177 ? -6.646 -7.439 -4.663 1.00 98.25 177 LEU A N 1
ATOM 1390 C CA . LEU A 1 177 ? -6.603 -7.567 -6.124 1.00 98.25 177 LEU A CA 1
ATOM 1391 C C . LEU A 1 177 ? -6.564 -6.205 -6.819 1.00 98.25 177 LEU A C 1
ATOM 1393 O O . LEU A 1 177 ? -5.616 -5.899 -7.536 1.00 98.25 177 LEU A O 1
ATOM 1397 N N . LEU A 1 178 ? -7.583 -5.372 -6.605 1.00 97.88 178 LEU A N 1
ATOM 1398 C CA . LEU A 1 178 ? -7.735 -4.113 -7.330 1.00 97.88 178 LEU A CA 1
ATOM 1399 C C . LEU A 1 178 ? -6.609 -3.129 -7.013 1.00 97.88 178 LEU A C 1
ATOM 1401 O O . LEU A 1 178 ? -6.089 -2.482 -7.915 1.00 97.88 178 LEU A O 1
ATOM 1405 N N . ASN A 1 179 ? -6.224 -3.008 -5.745 1.00 97.81 179 ASN A N 1
ATOM 1406 C CA . ASN A 1 179 ? -5.189 -2.063 -5.349 1.00 97.81 179 ASN A CA 1
ATOM 1407 C C . ASN A 1 179 ? -3.824 -2.424 -5.940 1.00 97.81 179 ASN A C 1
ATOM 1409 O O . ASN A 1 179 ? -3.196 -1.565 -6.553 1.00 97.81 179 ASN A O 1
ATOM 1413 N N . ASN A 1 180 ? -3.408 -3.688 -5.833 1.00 98.25 180 ASN A N 1
ATOM 1414 C CA . ASN A 1 180 ? -2.144 -4.161 -6.389 1.00 98.25 180 ASN A CA 1
ATOM 1415 C C . ASN A 1 180 ? -2.159 -4.126 -7.918 1.00 98.25 180 ASN A C 1
ATOM 1417 O O . ASN A 1 180 ? -1.142 -3.792 -8.518 1.00 98.25 180 ASN A O 1
ATOM 1421 N N . PHE A 1 181 ? -3.305 -4.391 -8.558 1.00 98.31 181 PHE A N 1
ATOM 1422 C CA . PHE A 1 181 ? -3.446 -4.240 -10.006 1.00 98.31 181 PHE A CA 1
ATOM 1423 C C . PHE A 1 181 ? -3.191 -2.792 -10.431 1.00 98.31 181 PHE A C 1
ATOM 1425 O O . PHE A 1 181 ? -2.362 -2.545 -11.301 1.00 98.31 181 PHE A O 1
ATOM 1432 N N . ILE A 1 182 ? -3.864 -1.826 -9.795 1.00 97.75 182 ILE A N 1
ATOM 1433 C CA . ILE A 1 182 ? -3.704 -0.401 -10.113 1.00 97.75 182 ILE A CA 1
ATOM 1434 C C . ILE A 1 182 ? -2.279 0.076 -9.812 1.00 97.75 182 ILE A C 1
ATOM 1436 O O . ILE A 1 182 ? -1.703 0.795 -10.626 1.00 97.75 182 ILE A O 1
ATOM 1440 N N . GLY A 1 183 ? -1.695 -0.344 -8.688 1.00 97.19 183 GLY A N 1
ATOM 1441 C CA . GLY A 1 183 ? -0.320 -0.009 -8.316 1.00 97.19 183 GLY A CA 1
ATOM 1442 C C . GLY A 1 183 ? 0.711 -0.523 -9.311 1.00 97.19 183 GLY A C 1
ATOM 1443 O O . GLY A 1 183 ? 1.483 0.267 -9.851 1.00 97.19 183 GLY A O 1
ATOM 1444 N N . ALA A 1 184 ? 0.684 -1.826 -9.603 1.00 96.50 184 ALA A N 1
ATOM 1445 C CA . ALA A 1 184 ? 1.604 -2.447 -10.551 1.00 96.50 184 ALA A CA 1
ATOM 1446 C C . ALA A 1 184 ? 1.422 -1.882 -11.966 1.00 96.50 184 ALA A C 1
ATOM 1448 O O . ALA A 1 184 ? 2.405 -1.590 -12.642 1.00 96.50 184 ALA A O 1
ATOM 1449 N N . MET A 1 185 ? 0.174 -1.665 -12.400 1.00 96.88 185 MET A N 1
ATOM 1450 C CA . MET A 1 185 ? -0.140 -1.052 -13.694 1.00 96.88 185 MET A CA 1
ATOM 1451 C C . MET A 1 185 ? 0.440 0.361 -13.783 1.00 96.88 185 MET A C 1
ATOM 1453 O O . MET A 1 185 ? 1.111 0.692 -14.757 1.00 96.88 185 MET A O 1
ATOM 1457 N N . TRP A 1 186 ? 0.216 1.189 -12.757 1.00 97.12 186 TRP A N 1
ATOM 1458 C CA . TRP A 1 186 ? 0.752 2.547 -12.691 1.00 97.12 186 TRP A CA 1
ATOM 1459 C C . TRP A 1 186 ? 2.282 2.547 -12.715 1.00 97.12 186 TRP A C 1
ATOM 1461 O O . TRP A 1 186 ? 2.887 3.224 -13.546 1.00 97.12 186 TRP A O 1
ATOM 1471 N N . GLY A 1 187 ? 2.906 1.765 -11.834 1.00 94.69 187 GLY A N 1
ATOM 1472 C CA . GLY A 1 187 ? 4.356 1.694 -11.698 1.00 94.69 187 GLY A CA 1
ATOM 1473 C C . GLY A 1 187 ? 5.042 1.209 -12.976 1.00 94.69 187 GLY A C 1
ATOM 1474 O O . GLY A 1 187 ? 5.966 1.867 -13.459 1.00 94.69 187 GLY A O 1
ATOM 1475 N N . ALA A 1 188 ? 4.553 0.113 -13.566 1.00 95.31 188 ALA A N 1
ATOM 1476 C CA . ALA A 1 188 ? 5.073 -0.413 -14.826 1.00 95.31 188 ALA A CA 1
ATOM 1477 C C . ALA A 1 188 ? 4.902 0.599 -15.967 1.00 95.31 188 ALA A C 1
ATOM 1479 O O . ALA A 1 188 ? 5.852 0.849 -16.708 1.00 95.31 188 ALA A O 1
ATOM 1480 N N . LEU A 1 189 ? 3.728 1.237 -16.074 1.00 96.06 189 LEU A N 1
ATOM 1481 C CA . LEU A 1 189 ? 3.442 2.208 -17.130 1.00 96.06 189 LEU A CA 1
ATOM 1482 C C . LEU A 1 189 ? 4.358 3.435 -17.052 1.00 96.06 189 LEU A C 1
ATOM 1484 O O . LEU A 1 189 ? 4.833 3.903 -18.084 1.00 96.06 189 LEU A O 1
ATOM 1488 N N . MET A 1 190 ? 4.610 3.968 -15.854 1.00 95.50 190 MET A N 1
ATOM 1489 C CA . MET A 1 190 ? 5.471 5.145 -15.695 1.00 95.50 190 MET A CA 1
ATOM 1490 C C . MET A 1 190 ? 6.924 4.839 -16.076 1.00 95.50 190 MET A C 1
ATOM 1492 O O . MET A 1 190 ? 7.536 5.630 -16.791 1.00 95.50 190 MET A O 1
ATOM 1496 N N . ILE A 1 191 ? 7.456 3.677 -15.686 1.00 93.06 191 ILE A N 1
ATOM 1497 C CA . ILE A 1 191 ? 8.838 3.291 -16.013 1.00 93.06 191 ILE A CA 1
ATOM 1498 C C . ILE A 1 191 ? 9.021 3.079 -17.523 1.00 93.06 191 ILE A C 1
ATOM 1500 O O . ILE A 1 191 ? 10.003 3.569 -18.086 1.00 93.06 191 ILE A O 1
ATOM 1504 N N . VAL A 1 192 ? 8.084 2.402 -18.204 1.00 94.44 192 VAL A N 1
ATOM 1505 C CA . VAL A 1 192 ? 8.202 2.209 -19.663 1.00 94.44 192 VAL A CA 1
ATOM 1506 C C . VAL A 1 192 ? 7.993 3.506 -20.439 1.00 94.44 192 VAL A C 1
ATOM 1508 O O . VAL A 1 192 ? 8.653 3.751 -21.448 1.00 94.44 192 VAL A O 1
ATOM 1511 N N . ARG A 1 193 ? 7.107 4.381 -19.950 1.00 93.00 193 ARG A N 1
ATOM 1512 C CA . ARG A 1 193 ? 6.815 5.671 -20.580 1.00 93.00 193 ARG A CA 1
ATOM 1513 C C . ARG A 1 193 ? 8.004 6.624 -20.528 1.00 93.00 193 ARG A C 1
ATOM 1515 O O . ARG A 1 193 ? 8.256 7.303 -21.518 1.00 93.00 193 ARG A O 1
ATOM 1522 N N . GLU A 1 194 ? 8.726 6.663 -19.412 1.00 91.62 194 GLU A N 1
ATOM 1523 C CA . GLU A 1 194 ? 9.949 7.467 -19.283 1.00 91.62 194 GLU A CA 1
ATOM 1524 C C . GLU A 1 194 ? 11.176 6.804 -19.939 1.00 91.62 194 GLU A C 1
ATOM 1526 O O . GLU A 1 194 ? 12.272 7.356 -19.904 1.00 91.62 194 GLU A O 1
ATOM 1531 N N . GLY A 1 195 ? 11.010 5.633 -20.565 1.00 90.56 195 GLY A N 1
ATOM 1532 C CA . GLY A 1 195 ? 12.061 4.963 -21.334 1.00 90.56 195 GLY A CA 1
ATOM 1533 C C . GLY A 1 195 ? 13.110 4.235 -20.492 1.00 90.56 195 GLY A C 1
ATOM 1534 O O . GLY A 1 195 ? 14.113 3.788 -21.041 1.00 90.56 195 GLY A O 1
ATOM 1535 N N . MET A 1 196 ? 12.879 4.082 -19.184 1.00 90.31 196 MET A N 1
ATOM 1536 C CA . MET A 1 196 ? 13.753 3.308 -18.290 1.00 90.31 196 MET A CA 1
ATOM 1537 C C . MET A 1 196 ? 13.673 1.804 -18.578 1.00 90.31 196 MET A C 1
ATOM 1539 O O . MET A 1 196 ? 14.633 1.075 -18.348 1.00 90.31 196 MET A O 1
ATOM 1543 N N . VAL A 1 197 ? 12.530 1.346 -19.095 1.00 93.12 197 VAL A N 1
ATOM 1544 C CA . VAL A 1 197 ? 12.287 -0.036 -19.517 1.00 93.12 197 VAL A CA 1
ATOM 1545 C C . VAL A 1 197 ? 11.646 -0.029 -20.909 1.00 93.12 197 VAL A C 1
ATOM 1547 O O . VAL A 1 197 ? 10.764 0.793 -21.164 1.00 93.12 197 VAL A O 1
ATOM 1550 N N . PRO A 1 198 ? 12.042 -0.919 -21.836 1.00 93.81 198 PRO A N 1
ATOM 1551 C CA . PRO A 1 198 ? 11.388 -1.018 -23.136 1.00 93.81 198 PRO A CA 1
ATOM 1552 C C . PRO A 1 198 ? 9.911 -1.414 -23.011 1.00 93.81 198 PRO A C 1
ATOM 1554 O O . PRO A 1 198 ? 9.550 -2.248 -22.186 1.00 93.81 198 PRO A O 1
ATOM 1557 N N . TRP A 1 199 ? 9.051 -0.909 -23.900 1.00 95.19 199 TRP A N 1
ATOM 1558 C CA . TRP A 1 199 ? 7.631 -1.296 -23.943 1.00 95.19 199 TRP A CA 1
ATOM 1559 C C . TRP A 1 199 ? 7.399 -2.804 -24.114 1.00 95.19 199 TRP A C 1
ATOM 1561 O O . TRP A 1 199 ? 6.368 -3.314 -23.684 1.00 95.19 199 TRP A O 1
ATOM 1571 N N . THR A 1 200 ? 8.351 -3.525 -24.711 1.00 94.88 200 THR A N 1
ATOM 1572 C CA . THR A 1 200 ? 8.308 -4.990 -24.841 1.00 94.88 200 THR A CA 1
ATOM 1573 C C . THR A 1 200 ? 8.359 -5.708 -23.492 1.00 94.88 200 THR A C 1
ATOM 1575 O O . THR A 1 200 ? 7.812 -6.797 -23.371 1.00 94.88 200 THR A O 1
ATOM 1578 N N . GLU A 1 201 ? 8.947 -5.080 -22.473 1.00 93.94 201 GLU A N 1
ATOM 1579 C CA . GLU A 1 201 ? 9.107 -5.623 -21.116 1.00 93.94 201 GLU A CA 1
ATOM 1580 C C . GLU A 1 201 ? 7.987 -5.180 -20.164 1.00 93.94 201 GLU A C 1
ATOM 1582 O O . GLU A 1 201 ? 8.016 -5.470 -18.964 1.00 93.94 201 GLU A O 1
ATOM 1587 N N . PHE A 1 202 ? 6.982 -4.464 -20.683 1.00 95.00 202 PHE A N 1
ATOM 1588 C CA . PHE A 1 202 ? 5.872 -3.957 -19.884 1.00 95.00 202 PHE A CA 1
ATOM 1589 C C . PHE A 1 202 ? 5.156 -5.081 -19.127 1.00 95.00 202 PHE A C 1
ATOM 1591 O O . PHE A 1 202 ? 4.990 -4.982 -17.914 1.00 95.00 202 PHE A O 1
ATOM 1598 N N . PHE A 1 203 ? 4.763 -6.155 -19.822 1.00 94.06 203 PHE A N 1
ATOM 1599 C CA . PHE A 1 203 ? 4.009 -7.250 -19.206 1.00 94.06 203 PHE A CA 1
ATOM 1600 C C . PHE A 1 203 ? 4.840 -8.016 -18.180 1.00 94.06 203 PHE A C 1
ATOM 1602 O O . PHE A 1 203 ? 4.339 -8.285 -17.098 1.00 94.06 203 PHE A O 1
ATOM 1609 N N . VAL A 1 204 ? 6.122 -8.269 -18.454 1.00 92.25 204 VAL A N 1
ATOM 1610 C CA . VAL A 1 204 ? 7.028 -8.919 -17.491 1.00 92.25 204 VAL A CA 1
ATOM 1611 C C . VAL A 1 204 ? 7.163 -8.079 -16.217 1.00 92.25 204 VAL A C 1
ATOM 1613 O O . VAL A 1 204 ? 7.057 -8.604 -15.108 1.00 92.25 204 VAL A O 1
ATOM 1616 N N . THR A 1 205 ? 7.328 -6.761 -16.368 1.00 92.81 205 THR A N 1
ATOM 1617 C CA . THR A 1 205 ? 7.419 -5.821 -15.239 1.00 92.81 205 THR A CA 1
ATOM 1618 C C . THR 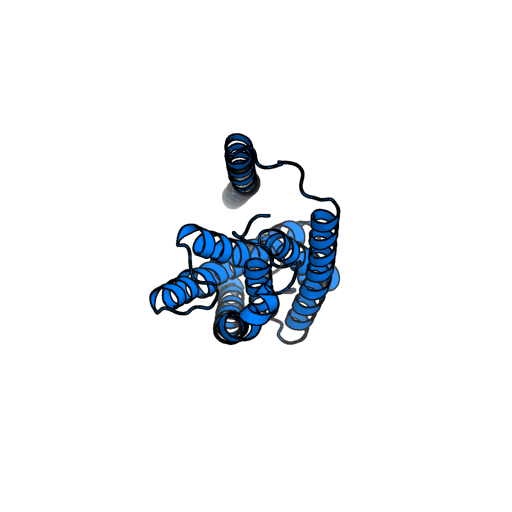A 1 205 ? 6.111 -5.768 -14.449 1.00 92.81 205 THR A C 1
ATOM 1620 O O . THR A 1 205 ? 6.117 -5.860 -13.221 1.00 92.81 205 THR A O 1
ATOM 1623 N N . PHE A 1 206 ? 4.985 -5.635 -15.150 1.00 95.62 206 PHE A N 1
ATOM 1624 C CA . PHE A 1 206 ? 3.655 -5.557 -14.557 1.00 95.62 206 PHE A CA 1
ATOM 1625 C C . PHE A 1 206 ? 3.275 -6.847 -13.823 1.00 95.62 206 PHE A C 1
ATOM 1627 O O . PHE A 1 206 ? 2.886 -6.789 -12.660 1.00 95.62 206 PHE A O 1
ATOM 1634 N N . GLU A 1 207 ? 3.391 -8.004 -14.475 1.00 94.75 207 GLU A N 1
ATOM 1635 C CA . GLU A 1 207 ? 2.977 -9.295 -13.924 1.00 94.75 207 GLU A CA 1
ATOM 1636 C C . GLU A 1 207 ? 3.852 -9.700 -12.743 1.00 94.75 207 GLU A C 1
ATOM 1638 O O . GLU A 1 207 ? 3.322 -10.093 -11.703 1.00 94.75 207 GLU A O 1
ATOM 1643 N N . GLY A 1 208 ? 5.175 -9.546 -12.863 1.00 92.19 208 GLY A N 1
ATOM 1644 C CA . GLY A 1 208 ? 6.096 -9.855 -11.774 1.00 92.19 208 GLY A CA 1
ATOM 1645 C C . GLY A 1 208 ? 5.810 -9.018 -10.527 1.00 92.19 208 GLY A C 1
ATOM 1646 O O . GLY A 1 208 ? 5.762 -9.555 -9.420 1.00 92.19 208 GLY A O 1
ATOM 1647 N N . TRP A 1 209 ? 5.543 -7.721 -10.703 1.00 94.44 209 TRP A N 1
ATOM 1648 C CA . TRP A 1 209 ? 5.183 -6.839 -9.595 1.00 94.44 209 TRP A CA 1
ATOM 1649 C C . TRP A 1 209 ? 3.795 -7.182 -9.029 1.00 94.44 209 TRP A C 1
ATOM 1651 O O . TRP A 1 209 ? 3.635 -7.370 -7.822 1.00 94.44 209 TRP A O 1
ATOM 1661 N N . PHE A 1 210 ? 2.786 -7.326 -9.890 1.00 96.88 210 PHE A N 1
ATOM 1662 C CA . PHE A 1 210 ? 1.410 -7.605 -9.481 1.00 96.88 210 PHE A CA 1
ATOM 1663 C C . PHE A 1 210 ? 1.294 -8.916 -8.695 1.00 96.88 210 PHE A C 1
ATOM 1665 O O . PHE A 1 210 ? 0.728 -8.931 -7.599 1.00 96.88 210 PHE A O 1
ATOM 1672 N N . VAL A 1 211 ? 1.851 -10.009 -9.223 1.00 96.38 211 VAL A N 1
ATOM 1673 C CA . VAL A 1 211 ? 1.778 -11.335 -8.595 1.00 96.38 211 VAL A CA 1
ATOM 1674 C C . VAL A 1 211 ? 2.495 -11.331 -7.245 1.00 96.38 211 VAL A C 1
ATOM 1676 O O . VAL A 1 211 ? 1.939 -11.809 -6.254 1.00 96.38 211 VAL A O 1
ATOM 1679 N N . GLY A 1 212 ? 3.681 -10.722 -7.177 1.00 95.19 212 GLY A N 1
ATOM 1680 C CA . GLY A 1 212 ? 4.427 -10.538 -5.935 1.00 95.19 212 GLY A CA 1
ATOM 1681 C C . GLY A 1 212 ? 3.644 -9.814 -4.850 1.00 95.19 212 GLY A C 1
ATOM 1682 O O . GLY A 1 212 ? 3.557 -10.260 -3.699 1.00 95.19 212 GLY A O 1
ATOM 1683 N N . ASN A 1 213 ? 3.021 -8.700 -5.225 1.00 97.31 213 ASN A N 1
ATOM 1684 C CA . ASN A 1 213 ? 2.242 -7.896 -4.296 1.00 97.31 213 ASN A CA 1
ATOM 1685 C C . ASN A 1 213 ? 0.994 -8.633 -3.824 1.00 97.31 213 ASN A C 1
ATOM 1687 O O . ASN A 1 213 ? 0.676 -8.590 -2.637 1.00 97.31 213 ASN A O 1
ATOM 1691 N N . VAL A 1 214 ? 0.304 -9.352 -4.713 1.00 98.19 214 VAL A N 1
ATOM 1692 C CA . VAL A 1 214 ? -0.860 -10.165 -4.339 1.00 98.19 214 VAL A CA 1
ATOM 1693 C C . VAL A 1 214 ? -0.462 -11.231 -3.320 1.00 98.19 214 VAL A C 1
ATOM 1695 O O . VAL A 1 214 ? -1.100 -11.326 -2.273 1.00 98.19 214 VAL A O 1
ATOM 1698 N N . ILE A 1 215 ? 0.616 -11.982 -3.570 1.00 97.00 215 ILE A N 1
ATOM 1699 C CA . ILE A 1 215 ? 1.095 -13.029 -2.654 1.00 97.00 215 ILE A CA 1
ATOM 1700 C C . ILE A 1 215 ? 1.421 -12.436 -1.279 1.00 97.00 215 ILE A C 1
ATOM 1702 O O . ILE A 1 215 ? 0.899 -12.894 -0.261 1.00 97.00 215 ILE A O 1
ATOM 1706 N N . THR A 1 216 ? 2.247 -11.389 -1.239 1.00 96.19 216 THR A N 1
ATOM 1707 C CA . THR A 1 216 ? 2.654 -10.755 0.026 1.00 96.19 216 THR A CA 1
ATOM 1708 C C . THR A 1 216 ? 1.461 -10.154 0.770 1.00 96.19 216 THR A C 1
ATOM 1710 O O . THR A 1 216 ? 1.332 -10.332 1.984 1.00 96.19 216 THR A O 1
ATOM 1713 N N . THR A 1 217 ? 0.531 -9.525 0.050 1.00 98.19 217 THR A N 1
ATOM 1714 C CA . THR A 1 217 ? -0.685 -8.936 0.621 1.00 98.19 217 THR A CA 1
ATOM 1715 C C . THR A 1 217 ? -1.612 -9.995 1.215 1.00 98.19 217 THR A C 1
ATOM 1717 O O . THR A 1 217 ? -2.097 -9.810 2.331 1.00 98.19 217 THR A O 1
ATOM 1720 N N . LEU A 1 218 ? -1.841 -11.116 0.520 1.00 97.62 218 LEU A N 1
ATOM 1721 C CA . LEU A 1 218 ? -2.697 -12.208 1.003 1.00 97.62 218 LEU A CA 1
ATOM 1722 C C . LEU A 1 218 ? -2.171 -12.853 2.285 1.00 97.62 218 LEU A C 1
ATOM 1724 O O . LEU A 1 218 ? -2.964 -13.298 3.114 1.00 97.62 218 LEU A O 1
ATOM 1728 N N . VAL A 1 219 ? -0.850 -12.909 2.448 1.00 95.88 219 VAL A N 1
ATOM 1729 C CA . VAL A 1 219 ? -0.220 -13.523 3.619 1.00 95.88 219 VAL A CA 1
ATOM 1730 C C . VAL A 1 219 ? -0.179 -12.543 4.791 1.00 95.88 219 VAL A C 1
ATOM 1732 O O . VAL A 1 219 ? -0.653 -12.854 5.884 1.00 95.88 219 VAL A O 1
ATOM 1735 N N . ILE A 1 220 ? 0.367 -11.346 4.574 1.00 98.06 220 ILE A N 1
ATOM 1736 C CA . ILE A 1 220 ? 0.717 -10.427 5.661 1.00 98.06 220 ILE A CA 1
ATOM 1737 C C . ILE A 1 220 ? -0.505 -9.639 6.140 1.00 98.06 220 ILE A C 1
ATOM 1739 O O . ILE A 1 220 ? -0.737 -9.545 7.347 1.00 98.06 220 ILE A O 1
ATOM 1743 N N . VAL A 1 221 ? -1.324 -9.096 5.230 1.00 98.38 221 VAL A N 1
ATOM 1744 C CA . VAL A 1 221 ? -2.399 -8.171 5.627 1.00 98.38 221 VAL A CA 1
ATOM 1745 C C . VAL A 1 221 ? -3.452 -8.863 6.496 1.00 98.38 221 VAL A C 1
ATOM 1747 O O . VAL A 1 221 ? -3.693 -8.379 7.603 1.00 98.38 221 VAL A O 1
ATOM 1750 N N . PRO A 1 222 ? -4.043 -10.015 6.118 1.00 97.88 222 PRO A N 1
ATOM 1751 C CA . PRO A 1 222 ? -5.010 -10.697 6.974 1.00 97.88 222 PRO A CA 1
ATOM 1752 C C . PRO A 1 222 ? -4.434 -11.099 8.328 1.00 97.88 222 PRO A C 1
ATOM 1754 O O . PRO A 1 222 ? -5.155 -11.049 9.326 1.00 97.88 222 PRO A O 1
ATOM 1757 N N . PHE A 1 223 ? -3.154 -11.476 8.376 1.00 97.56 223 PHE A N 1
ATOM 1758 C CA . PHE A 1 223 ? -2.473 -11.815 9.619 1.00 97.56 223 PHE A CA 1
ATOM 1759 C C . PHE A 1 223 ? -2.409 -10.603 10.558 1.00 97.56 223 PHE A C 1
ATOM 1761 O O . PHE A 1 223 ? -2.935 -10.652 11.675 1.00 97.56 223 PHE A O 1
ATOM 1768 N N . CYS A 1 224 ? -1.864 -9.479 10.090 1.00 98.25 224 CYS A N 1
ATOM 1769 C CA . CYS A 1 224 ? -1.792 -8.248 10.876 1.00 98.25 224 CYS A CA 1
ATOM 1770 C C . CYS A 1 224 ? -3.187 -7.754 11.289 1.00 98.25 224 CYS A C 1
ATOM 1772 O O . CYS A 1 224 ? -3.424 -7.388 12.446 1.00 98.25 224 CYS A O 1
ATOM 1774 N N . LEU A 1 225 ? -4.147 -7.797 10.365 1.00 97.81 225 LEU A N 1
ATOM 1775 C CA . LEU A 1 225 ? -5.507 -7.336 10.604 1.00 97.81 225 LEU A CA 1
ATOM 1776 C C . LEU A 1 225 ? -6.255 -8.186 11.645 1.00 97.81 225 LEU A C 1
ATOM 1778 O O . LEU A 1 225 ? -6.931 -7.646 12.520 1.00 97.81 225 LEU A O 1
ATOM 1782 N N . LYS A 1 226 ? -6.104 -9.512 11.622 1.00 96.81 226 LYS A N 1
ATOM 1783 C CA . LYS A 1 226 ? -6.800 -10.400 12.567 1.00 96.81 226 LYS A CA 1
ATOM 1784 C C . LYS A 1 226 ? -6.142 -10.449 13.942 1.00 96.81 226 LYS A C 1
ATOM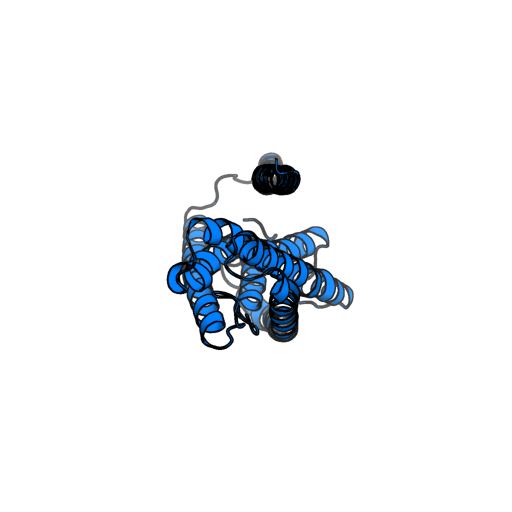 1786 O O . LYS A 1 226 ? -6.859 -10.408 14.948 1.00 96.81 226 LYS A O 1
ATOM 1791 N N . TYR A 1 227 ? -4.813 -10.541 13.977 1.00 96.94 227 TYR A N 1
ATOM 1792 C CA . TYR A 1 227 ? -4.070 -10.881 15.192 1.00 96.94 227 TYR A CA 1
ATOM 1793 C C . TYR A 1 227 ? -3.397 -9.683 15.858 1.00 96.94 227 TYR A C 1
ATOM 1795 O O . TYR A 1 227 ? -3.365 -9.632 17.082 1.00 96.94 227 TYR A O 1
ATOM 1803 N N . ILE A 1 228 ? -2.914 -8.700 15.094 1.00 97.62 228 ILE A N 1
ATOM 1804 C CA . ILE A 1 228 ? -2.152 -7.565 15.648 1.00 97.62 228 ILE A CA 1
ATOM 1805 C C . ILE A 1 228 ? -3.059 -6.363 15.936 1.00 97.62 228 ILE A C 1
ATOM 1807 O O . ILE A 1 228 ? -2.923 -5.702 16.964 1.00 97.62 228 ILE A O 1
ATOM 1811 N N . THR A 1 229 ? -4.057 -6.126 15.082 1.00 96.69 229 THR A N 1
ATOM 1812 C CA . THR A 1 229 ? -5.012 -5.011 15.235 1.00 96.69 229 THR A CA 1
ATOM 1813 C C . THR A 1 229 ? -5.654 -4.890 16.625 1.00 96.69 229 THR A C 1
ATOM 1815 O O . THR A 1 229 ? -5.785 -3.760 17.086 1.00 96.69 229 THR A O 1
ATOM 1818 N N . PRO A 1 230 ? -6.016 -5.973 17.349 1.00 95.56 230 PRO A N 1
ATOM 1819 C CA . PRO A 1 230 ? -6.566 -5.852 18.703 1.00 95.56 230 PRO A CA 1
ATOM 1820 C C . PRO A 1 230 ? -5.651 -5.127 19.692 1.00 95.56 230 PRO A C 1
ATOM 1822 O O . PRO A 1 230 ? -6.158 -4.504 20.618 1.00 95.56 230 PRO A O 1
ATOM 1825 N N . TYR A 1 231 ? -4.332 -5.218 19.512 1.00 95.81 231 TYR A N 1
ATOM 1826 C CA . TYR A 1 231 ? -3.343 -4.540 20.351 1.00 95.81 231 TYR A CA 1
ATOM 1827 C C . TYR A 1 231 ? -3.145 -3.096 19.896 1.00 95.81 231 TYR A C 1
ATOM 1829 O O . TYR A 1 231 ? -3.138 -2.182 20.714 1.00 95.81 231 TYR A O 1
ATOM 1837 N N . ILE A 1 232 ? -3.067 -2.876 18.581 1.00 95.31 232 ILE A N 1
ATOM 1838 C CA . ILE A 1 232 ? -2.905 -1.537 18.003 1.00 95.31 232 ILE A CA 1
ATOM 1839 C C . ILE A 1 232 ? -4.101 -0.638 18.338 1.00 95.31 232 ILE A C 1
ATOM 1841 O O . ILE A 1 232 ? -3.906 0.514 18.711 1.00 95.31 232 ILE A O 1
ATOM 1845 N N . GLN A 1 233 ? -5.323 -1.178 18.335 1.00 93.44 233 GLN A N 1
ATOM 1846 C CA . GLN A 1 233 ? -6.544 -0.461 18.728 1.00 93.44 233 GLN A CA 1
ATOM 1847 C C . GLN A 1 233 ? -6.570 0.007 20.193 1.00 93.44 233 GLN A C 1
ATOM 1849 O O . GLN A 1 233 ? -7.430 0.806 20.548 1.00 93.44 233 GLN A O 1
ATOM 1854 N N . GLN A 1 234 ? -5.664 -0.482 21.045 1.00 92.38 234 GLN A N 1
ATOM 1855 C CA . GLN A 1 234 ? -5.535 -0.037 22.440 1.00 92.38 234 GLN A CA 1
ATOM 1856 C C . GLN A 1 234 ? -4.564 1.144 22.588 1.00 92.38 234 GLN A C 1
ATOM 1858 O O . GLN A 1 234 ? -4.459 1.727 23.665 1.00 92.38 234 GLN A O 1
ATOM 1863 N N . THR A 1 235 ? -3.829 1.492 21.530 1.00 90.19 235 THR A N 1
ATOM 1864 C CA . THR A 1 235 ? -2.835 2.570 21.557 1.00 90.19 235 THR A CA 1
ATOM 1865 C C . THR A 1 235 ? -3.476 3.931 21.289 1.00 90.19 235 THR A C 1
ATOM 1867 O O . THR A 1 235 ? -4.426 4.040 20.517 1.00 90.19 235 THR A O 1
ATOM 1870 N N . LYS A 1 236 ? -2.908 4.996 21.872 1.00 86.12 236 LYS A N 1
ATOM 1871 C CA . LYS A 1 236 ? -3.336 6.386 21.617 1.00 86.12 236 LYS A CA 1
ATOM 1872 C C . LYS A 1 236 ? -3.125 6.836 20.163 1.00 86.12 236 LYS A C 1
ATOM 1874 O O . LYS A 1 236 ? -3.726 7.818 19.748 1.00 86.12 236 LYS A O 1
ATOM 1879 N N . SER A 1 237 ? -2.244 6.167 19.417 1.00 84.94 237 SER A N 1
ATOM 1880 C CA . SER A 1 237 ? -1.899 6.537 18.041 1.00 84.94 237 SER A CA 1
ATOM 1881 C C . SER A 1 237 ? -2.843 5.954 16.992 1.00 84.94 237 SER A C 1
ATOM 1883 O O . SER A 1 237 ? -2.742 6.333 15.829 1.00 84.94 237 SER A O 1
ATOM 1885 N N . TYR A 1 238 ? -3.736 5.033 17.364 1.00 89.00 238 TYR A N 1
ATOM 1886 C CA . TYR A 1 238 ? -4.688 4.446 16.428 1.00 89.00 238 TYR A CA 1
ATOM 1887 C C . TYR A 1 238 ? -5.693 5.487 15.924 1.00 89.00 238 TYR A C 1
ATOM 1889 O O . TYR A 1 238 ? -6.352 6.163 16.714 1.00 89.00 238 TYR A O 1
ATOM 1897 N N . VAL A 1 239 ? -5.857 5.569 14.603 1.00 85.12 239 VAL A N 1
ATOM 1898 C CA . VAL A 1 239 ? -6.795 6.507 13.981 1.00 85.12 239 VAL A CA 1
ATOM 1899 C C . VAL A 1 239 ? -8.159 5.852 13.839 1.00 85.12 239 VAL A C 1
ATOM 1901 O O . VAL A 1 239 ? -8.359 4.888 13.094 1.00 85.12 239 VAL A O 1
ATOM 1904 N N . HIS A 1 240 ? -9.144 6.423 14.523 1.00 80.56 240 HIS A N 1
ATOM 1905 C CA . HIS A 1 240 ? -10.533 6.031 14.349 1.00 80.56 240 HIS A CA 1
ATOM 1906 C C . HIS A 1 240 ? -11.104 6.648 13.065 1.00 80.56 240 HIS A C 1
ATOM 1908 O O . HIS A 1 240 ? -10.802 7.779 12.703 1.00 80.56 240 HIS A O 1
ATOM 1914 N N . ASN A 1 241 ? -11.966 5.909 12.364 1.00 74.75 241 ASN A N 1
ATOM 1915 C CA . ASN A 1 241 ? -12.658 6.376 11.155 1.00 74.75 241 ASN A CA 1
ATOM 1916 C C . ASN A 1 241 ? -11.763 6.765 9.962 1.00 74.75 241 ASN A C 1
ATOM 1918 O O . ASN A 1 241 ? -12.269 7.399 9.043 1.00 74.75 241 ASN A O 1
ATOM 1922 N N . TYR A 1 242 ? -10.495 6.342 9.924 1.00 74.50 242 TYR A N 1
ATOM 1923 C CA . TYR A 1 242 ? -9.637 6.368 8.727 1.00 74.50 242 TYR A CA 1
ATOM 1924 C C . TYR A 1 242 ? -9.129 7.742 8.236 1.00 74.50 242 TYR A C 1
ATOM 1926 O O . TYR A 1 242 ? -8.412 7.775 7.236 1.00 74.50 242 TYR A O 1
ATOM 1934 N N . TRP A 1 243 ? -9.434 8.858 8.913 1.00 63.06 243 TRP A N 1
ATOM 1935 C CA . TRP A 1 243 ? -9.100 10.206 8.416 1.00 63.06 243 TRP A CA 1
ATOM 1936 C C . TRP A 1 243 ? -8.253 11.039 9.382 1.00 63.06 243 TRP A C 1
ATOM 1938 O O . TRP A 1 243 ? -7.131 11.372 9.013 1.00 63.06 243 TRP A O 1
ATOM 1948 N N . ILE A 1 244 ? -8.759 11.370 10.577 1.00 56.69 244 ILE A N 1
ATOM 1949 C CA . ILE A 1 244 ? -8.058 12.052 11.686 1.00 56.69 244 ILE A CA 1
ATOM 1950 C C . ILE A 1 244 ? -8.755 11.657 12.987 1.00 56.69 244 ILE A C 1
ATOM 1952 O O . ILE A 1 244 ? -10.009 11.746 13.006 1.00 56.69 244 ILE A O 1
#

Secondary structure (DSSP, 8-state):
--THHHHHHHHHHHHHHHHHHHHHHHHHHHHHHHHHHHHHHHHHHHTT--SS--HHHHHHHHHHHHHHHHHHHHHHHHHHHHSEETTEEEEETT-THHHHHHHHHHHHHHHHHHHHHHHHIIIIIGGGT--HHHHHHHTHHHHHHHHHHHHHHHHHT--TT--SHHHHHHIIIIIIIHHHHHHHHHHHHHHHHTTSS-GGGHHHHHHHHHHHHHHHHHHHHHHIIIIIHHHHTTSTTPPGGG--

Foldseek 3Di:
DDPPVVVVVVVVVVVVVVVVVVVVVVVVVVVVLVVVVVVVLVVCVVVVHDSDDDPVLVVLLVVVLVVLLVVLLQLQQVQCVPAPQPPQFLAGLQSLSLLVLLQQLQFQFVSSLVSNLNSSLNRSNVSRPHDNVLSNQLSCLSSQLNVQLLCLCLVVVALLLQPDPVNVVSCVPRNAQPSLLSSLLRNLVSCCVVVSDPPVCSCVSSVSSSVNRNVSNVPRNNCCSNPVVVVSVVDSNTDPSRHD